Protein AF-J0IQ47-F1 (afdb_monomer)

Sequence (243 aa):
MYQLFKDYYNEVLQDDWFLLSFNDFLSAKELRKLNPLKDKNKKANYLEEPDFVIQKTYYKSDLIPKDLIKQRFFEKEAKELEQLENAFNEKEADFEEFIEEHSSEEGLFYELKINESVLKKELKNATDLEDKEILKTALELLEAKNKALKMKNKAHEELELKAFHQYKNLEINEIKDLIIKDKWLNSLKNALENKIQKRANALTSALNGIISSYSNSLLELDKEVKESESKVLEHLKDLGLLG

Secondary structure (DSSP, 8-state):
-HHHHHHHIIIIIHHHHHHHHHHTTGGGGPPEEE-PEE-TT--EE-SS--SEEETTEEEE-SSS-HHHHHHHH-HHHHHHHHHHHHHHHHHHHHHHHHHHHT-STTSTTTT----HHHHHHHHHH--SHHHHHHHHHHHHHHHHHHHHHHHHHHHHHHHHHHHHHHHHH--HHHHHIIIIIIIIIHHHHHHHHHHHHHHHHHHHHHHHHHHHHHHHHHHHHHHHHHHHHHHHHHHHHHTTS--

Organism: NCBI:txid992024

Mean predicted aligned error: 8.59 Å

Nearest PDB structures (foldseek):
  4ilo-assembly1_A  TM=4.351E-01  e=4.152E+00  Chlamydia trachomatis L2/434/Bu
  8tsc-assembly1_B  TM=3.976E-01  e=3.342E+00  Homo sapiens
  4wpe-assembly1_A-2  TM=3.027E-01  e=2.413E+00  Saccharomyces cerevisiae S288C
  5nnv-assembly2_B  TM=2.656E-01  e=4.152E+00  Bacillus subtilis subsp. subtilis str. 168
  5c1f-assembly1_B  TM=2.732E-01  e=5.159E+00  Schizosaccharomyces pombe 972h-

Foldseek 3Di:
DVVLVVVCCVPAVVQLVVCCVVPNLLCQLDWDWFFFDQDPVRDGHTPDQAQAQDPNIGTHRSFFRLVLLCVPPPVVLVVVLVVLVVQLVVLVVVLVVLLVVQQPPNGPCPVNPDDLVSLVVCLVVDPDPVSNVSSVVSNVSRVSSVVSVVVSVVSVNVSSVVSNNVSNVDDSVNSCCSRPPVPPVVVSVVSVVVVVVVVVVVVVVVVVVVVVVVVVVVVVVVVVVVVVVVVVVVVCVVVVVHD

Radius of gyration: 32.23 Å; Cα contacts (8 Å, |Δi|>4): 187; chains: 1; bounding box: 52×100×61 Å

Solvent-accessible surface area (backbone atoms only — not comparable to full-atom values): 13402 Å² total; per-residue (Å²): 107,70,67,61,52,52,52,47,31,75,77,47,49,53,62,47,51,53,51,38,73,76,53,43,72,73,48,56,38,54,62,49,72,62,76,59,47,68,48,100,83,67,48,78,42,65,96,63,84,60,75,42,75,57,93,92,42,38,25,30,58,86,63,54,60,68,66,60,47,33,59,73,78,33,48,67,59,52,50,51,38,50,52,33,46,51,55,23,53,50,33,44,49,58,36,49,53,57,49,57,77,32,39,41,99,89,28,92,41,42,95,51,80,85,42,74,71,51,40,60,49,49,46,69,66,48,80,55,68,67,61,33,52,53,35,48,49,54,44,53,36,49,52,50,25,53,50,34,46,52,52,29,51,50,49,48,54,52,48,52,52,51,42,61,56,44,37,70,68,59,48,74,67,57,47,50,42,46,42,51,47,64,46,48,50,42,49,54,48,51,55,48,52,53,53,50,50,54,52,52,52,52,50,51,52,52,51,51,51,50,52,53,50,52,55,51,54,50,54,52,50,53,50,55,49,54,54,49,51,51,51,51,53,50,53,36,38,76,69,67,78,45,134

Structure (mmCIF, N/CA/C/O backbone):
data_AF-J0IQ47-F1
#
_entry.id   AF-J0IQ47-F1
#
loop_
_atom_site.group_PDB
_atom_site.id
_atom_site.type_symbol
_atom_site.label_atom_id
_atom_site.label_alt_id
_atom_site.label_comp_id
_atom_site.label_asym_id
_atom_site.label_entity_id
_atom_site.label_seq_id
_atom_site.pdbx_PDB_ins_code
_atom_site.Cartn_x
_atom_site.Cartn_y
_atom_site.Cartn_z
_atom_site.occupancy
_atom_site.B_iso_or_equiv
_atom_site.auth_seq_id
_atom_site.auth_comp_id
_atom_site.auth_asym_id
_atom_site.auth_atom_id
_atom_site.pdbx_PDB_model_num
ATOM 1 N N . MET A 1 1 ? 20.577 9.687 -20.361 1.00 77.81 1 MET A N 1
ATOM 2 C CA . MET A 1 1 ? 20.050 8.550 -21.132 1.00 77.81 1 MET A CA 1
ATOM 3 C C . MET A 1 1 ? 20.841 7.291 -20.859 1.00 77.81 1 MET A C 1
ATOM 5 O O . MET A 1 1 ? 20.322 6.470 -20.127 1.00 77.81 1 MET A O 1
ATOM 9 N N . TYR A 1 2 ? 22.097 7.185 -21.306 1.00 86.94 2 TYR A N 1
ATOM 10 C CA . TYR A 1 2 ? 22.915 5.981 -21.088 1.00 86.94 2 TYR A CA 1
ATOM 11 C C . TYR A 1 2 ? 22.954 5.498 -19.630 1.00 86.94 2 TYR A C 1
ATOM 13 O O . TYR A 1 2 ? 22.587 4.364 -19.363 1.00 86.94 2 TYR A O 1
ATOM 21 N N . GLN A 1 3 ? 23.303 6.379 -18.685 1.00 89.00 3 GLN A N 1
ATOM 22 C CA . GLN A 1 3 ? 23.361 5.998 -17.270 1.00 89.00 3 GLN A CA 1
ATOM 23 C C . GLN A 1 3 ? 22.007 5.505 -16.737 1.00 89.00 3 GLN A C 1
ATOM 25 O O . GLN A 1 3 ? 21.963 4.499 -16.057 1.00 89.00 3 GLN A O 1
ATOM 30 N N . LEU A 1 4 ? 20.904 6.152 -17.135 1.00 89.00 4 LEU A N 1
ATOM 31 C CA . LEU A 1 4 ? 19.557 5.761 -16.705 1.00 89.00 4 LEU A CA 1
ATOM 32 C C . LEU A 1 4 ? 19.209 4.342 -17.172 1.00 89.00 4 LEU A C 1
ATOM 34 O O . LEU A 1 4 ? 18.694 3.543 -16.404 1.00 89.00 4 LEU A O 1
ATOM 38 N N . PHE A 1 5 ? 19.507 4.042 -18.436 1.00 90.12 5 PHE A N 1
ATOM 39 C CA . PHE A 1 5 ? 19.294 2.708 -18.979 1.00 90.12 5 PHE A CA 1
ATOM 40 C C . PHE A 1 5 ? 20.213 1.679 -18.318 1.00 90.12 5 PHE A C 1
ATOM 42 O O . PHE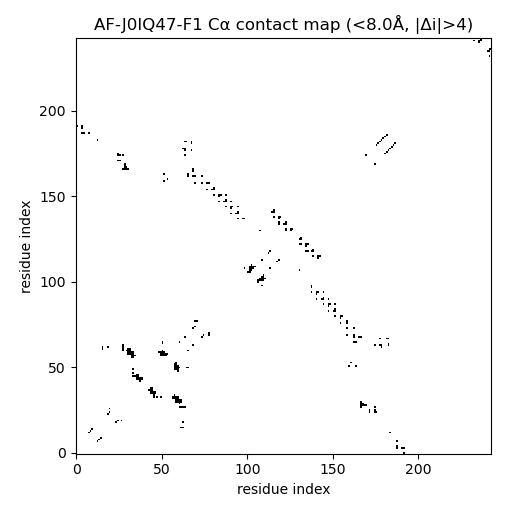 A 1 5 ? 19.759 0.593 -17.993 1.00 90.12 5 PHE A O 1
ATOM 49 N N . LYS A 1 6 ? 21.490 2.018 -18.101 1.00 92.75 6 LYS A N 1
ATOM 50 C CA . LYS A 1 6 ? 22.458 1.131 -17.449 1.00 92.75 6 LYS A CA 1
ATOM 51 C C . LYS A 1 6 ? 22.031 0.778 -16.022 1.00 92.75 6 LYS A C 1
ATOM 53 O O . LYS A 1 6 ? 22.109 -0.387 -15.654 1.00 92.75 6 LYS A O 1
ATOM 58 N N . ASP A 1 7 ? 21.581 1.767 -15.253 1.00 93.50 7 ASP A N 1
ATOM 59 C CA . ASP A 1 7 ? 21.097 1.564 -13.885 1.00 93.50 7 ASP A CA 1
ATOM 60 C C . ASP A 1 7 ? 19.869 0.644 -13.902 1.00 93.50 7 ASP A C 1
ATOM 62 O O . ASP A 1 7 ? 19.884 -0.412 -13.279 1.00 93.50 7 ASP A O 1
ATOM 66 N N . TYR A 1 8 ? 18.873 0.958 -14.740 1.00 93.31 8 TYR A N 1
ATOM 67 C CA . TYR A 1 8 ? 17.678 0.123 -14.894 1.00 93.31 8 TYR A CA 1
ATOM 68 C C . TYR A 1 8 ? 17.992 -1.303 -15.367 1.00 93.31 8 TYR A C 1
ATOM 70 O O . TYR A 1 8 ? 17.359 -2.269 -14.939 1.00 93.31 8 TYR A O 1
ATOM 78 N N . TYR A 1 9 ? 18.977 -1.444 -16.257 1.00 93.38 9 TYR A N 1
ATOM 79 C CA . TYR A 1 9 ? 19.408 -2.745 -16.739 1.00 93.38 9 TYR A CA 1
ATOM 80 C C . TYR A 1 9 ? 19.952 -3.606 -15.602 1.00 93.38 9 TYR A C 1
ATOM 82 O O . TYR A 1 9 ? 19.530 -4.749 -15.454 1.00 93.38 9 TYR A O 1
ATOM 90 N N . ASN A 1 10 ? 20.850 -3.042 -14.794 1.00 93.50 10 ASN A N 1
ATOM 91 C CA . ASN A 1 10 ? 21.483 -3.758 -13.691 1.00 93.50 10 ASN A CA 1
ATOM 92 C C . ASN A 1 10 ? 20.505 -4.082 -12.554 1.00 93.50 10 ASN A C 1
ATOM 94 O O . ASN A 1 10 ? 20.694 -5.085 -11.879 1.00 93.50 10 ASN A O 1
ATOM 98 N N . GLU A 1 11 ? 19.509 -3.226 -12.315 1.00 92.12 11 GLU A N 1
ATOM 99 C CA . GLU A 1 11 ? 18.574 -3.378 -11.193 1.00 92.12 11 GLU A CA 1
ATOM 100 C C . GLU A 1 11 ? 17.371 -4.272 -11.510 1.00 92.12 11 GLU A C 1
ATOM 102 O O . GLU A 1 11 ? 16.831 -4.895 -10.602 1.00 92.12 11 GLU A O 1
ATOM 107 N N . VAL A 1 12 ? 16.906 -4.299 -12.766 1.00 93.19 12 VAL A N 1
ATOM 108 C CA . VAL A 1 12 ? 15.636 -4.956 -13.127 1.00 93.19 12 VAL A CA 1
ATOM 109 C C . VAL A 1 12 ? 15.758 -5.791 -14.396 1.00 93.19 12 VAL A C 1
ATOM 1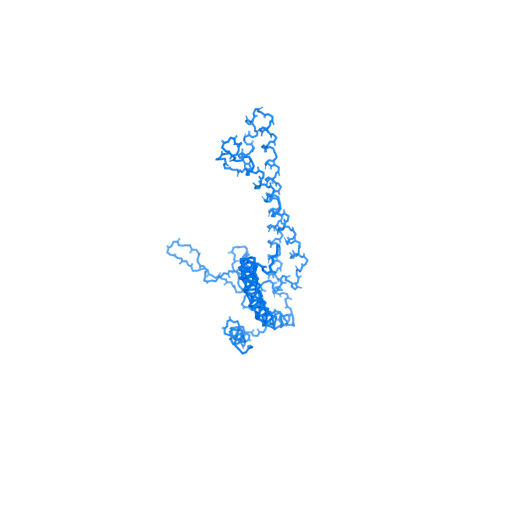11 O O . VAL A 1 12 ? 15.416 -6.972 -14.405 1.00 93.19 12 VAL A O 1
ATOM 114 N N . LEU A 1 13 ? 16.225 -5.190 -15.495 1.00 94.00 13 LEU A N 1
ATOM 115 C CA . LEU A 1 13 ? 16.101 -5.820 -16.815 1.00 94.00 13 LEU A CA 1
ATOM 116 C C . LEU A 1 13 ? 16.948 -7.089 -16.951 1.00 94.00 13 LEU A C 1
ATOM 118 O O . LEU A 1 13 ? 16.526 -8.025 -17.625 1.00 94.00 13 LEU A O 1
ATOM 122 N N . GLN A 1 14 ? 18.143 -7.116 -16.353 1.00 95.44 14 GLN A N 1
ATOM 123 C CA . GLN A 1 14 ? 19.045 -8.263 -16.424 1.00 95.44 14 GLN A CA 1
ATOM 124 C C . GLN A 1 14 ? 18.420 -9.514 -15.795 1.00 95.44 14 GLN A C 1
ATOM 126 O O . GLN A 1 14 ? 18.500 -10.592 -16.388 1.00 95.44 14 GLN A O 1
ATOM 131 N N . ASP A 1 15 ? 17.782 -9.369 -14.635 1.00 94.06 15 ASP A N 1
ATOM 132 C CA . ASP A 1 15 ? 17.159 -10.482 -13.916 1.00 94.06 15 ASP A CA 1
ATOM 133 C C . ASP A 1 15 ? 15.918 -10.985 -14.654 1.00 94.06 15 ASP A C 1
ATOM 135 O O . ASP A 1 15 ? 15.779 -12.189 -14.886 1.00 94.06 15 ASP A O 1
ATOM 139 N N . ASP A 1 16 ? 15.062 -10.076 -15.132 1.00 95.69 16 ASP A N 1
ATOM 140 C CA . ASP A 1 16 ? 13.901 -10.472 -15.930 1.00 95.69 16 ASP A CA 1
ATOM 141 C C . ASP A 1 16 ? 14.324 -11.165 -17.237 1.00 95.69 16 ASP A C 1
ATOM 143 O O . ASP A 1 16 ? 13.733 -12.168 -17.641 1.00 95.69 16 ASP A O 1
ATOM 147 N N . TRP A 1 17 ? 15.364 -10.65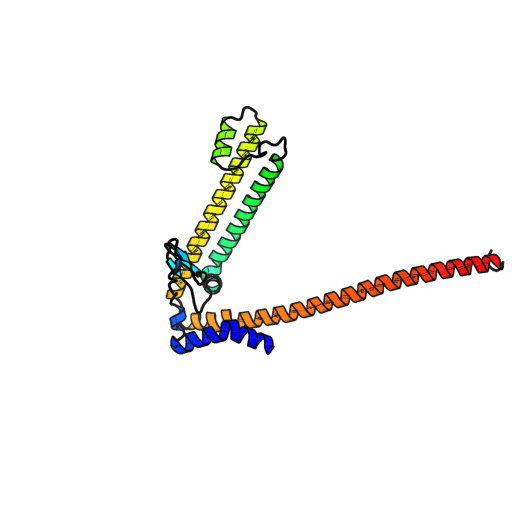2 -17.907 1.00 93.56 17 TRP A N 1
ATOM 148 C CA . TRP A 1 17 ? 15.913 -11.259 -19.119 1.00 93.56 17 TRP A CA 1
ATOM 149 C C . TRP A 1 17 ? 16.451 -12.661 -18.850 1.00 93.56 17 TRP A C 1
ATOM 151 O O . TRP A 1 17 ? 16.181 -13.585 -19.621 1.00 93.56 17 TRP A O 1
ATOM 161 N N . PHE A 1 18 ? 17.187 -12.829 -17.749 1.00 94.88 18 PHE A N 1
ATOM 162 C CA . PHE A 1 18 ? 17.666 -14.129 -17.3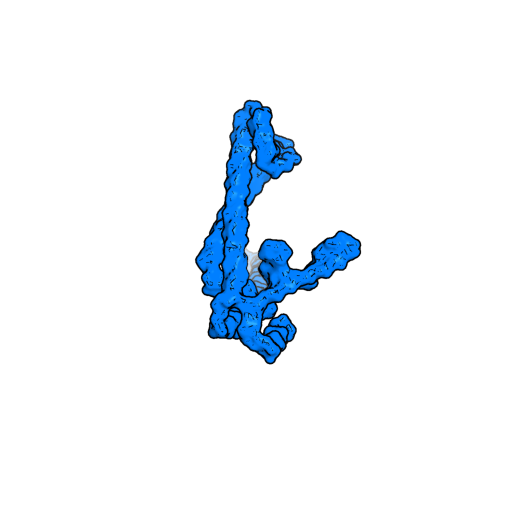09 1.00 94.88 18 PHE A CA 1
ATOM 163 C C . PHE A 1 18 ? 16.485 -15.093 -17.151 1.00 94.88 18 PHE A C 1
ATOM 165 O O . PHE A 1 18 ? 16.452 -16.112 -17.838 1.00 94.88 18 PHE A O 1
ATOM 172 N N . LEU A 1 19 ? 15.464 -14.743 -16.366 1.00 94.69 19 LEU A N 1
ATOM 173 C CA . LEU A 1 19 ? 14.289 -15.594 -16.141 1.00 94.69 19 LEU A CA 1
ATOM 174 C C . LEU A 1 19 ? 13.568 -15.979 -17.442 1.00 94.69 19 LEU A C 1
ATOM 176 O O . LEU A 1 19 ? 13.289 -17.159 -17.667 1.00 94.69 19 LEU A O 1
ATOM 180 N N . LEU A 1 20 ? 13.323 -15.008 -18.325 1.00 95.69 20 LEU A N 1
ATOM 181 C CA . LEU A 1 20 ? 12.655 -15.241 -19.608 1.00 95.69 20 LEU A CA 1
ATOM 182 C C . LEU A 1 20 ? 13.479 -16.127 -20.552 1.00 95.69 20 LEU A C 1
ATOM 184 O O . LEU A 1 20 ? 12.902 -16.892 -21.323 1.00 95.69 20 LEU A O 1
ATOM 188 N N . SER A 1 21 ? 14.812 -16.048 -20.498 1.00 94.69 21 SER A N 1
ATOM 189 C CA . SER A 1 21 ? 15.690 -16.860 -21.350 1.00 94.69 21 SER A CA 1
ATOM 190 C C . SER A 1 21 ? 15.652 -18.355 -21.015 1.00 94.69 21 SER A C 1
ATOM 192 O O . SER A 1 21 ? 15.838 -19.178 -21.910 1.00 94.69 21 SER A O 1
ATOM 194 N N . PHE A 1 22 ? 15.375 -18.706 -19.754 1.00 93.00 22 PHE A N 1
ATOM 195 C CA . PHE A 1 22 ? 15.280 -20.097 -19.305 1.00 93.00 22 PHE A CA 1
ATOM 196 C C . PHE A 1 22 ? 13.851 -20.639 -19.334 1.00 93.00 22 PHE A C 1
ATOM 198 O O . PHE A 1 22 ? 13.660 -21.803 -19.677 1.00 93.00 22 PHE A O 1
ATOM 205 N N . ASN A 1 23 ? 12.864 -19.813 -18.974 1.00 92.31 23 ASN A N 1
ATOM 206 C CA . ASN A 1 23 ? 11.515 -20.288 -18.659 1.00 92.31 23 ASN A CA 1
ATOM 207 C C . ASN A 1 23 ? 10.426 -19.758 -19.600 1.00 92.31 23 ASN A C 1
ATOM 209 O O . ASN A 1 23 ? 9.258 -20.042 -19.368 1.00 92.31 23 ASN A O 1
ATOM 213 N N . ASP A 1 24 ? 10.792 -18.988 -20.630 1.00 94.56 24 ASP A N 1
ATOM 214 C CA . ASP A 1 24 ? 9.874 -18.294 -21.536 1.00 94.56 24 ASP A CA 1
ATOM 215 C C . ASP A 1 24 ? 8.867 -17.352 -20.831 1.00 94.56 24 ASP A C 1
ATOM 217 O O . ASP A 1 24 ? 8.902 -17.137 -19.618 1.00 94.56 24 ASP A O 1
ATOM 221 N N . PHE A 1 25 ? 7.994 -16.703 -21.606 1.00 96.00 25 PHE A N 1
ATOM 222 C CA . PHE A 1 25 ? 7.020 -15.744 -21.075 1.00 96.00 25 PHE A CA 1
ATOM 223 C C . PHE A 1 25 ? 5.891 -16.398 -20.261 1.00 96.00 25 PHE A C 1
ATOM 225 O O . PHE A 1 25 ? 5.365 -15.763 -19.353 1.00 96.00 25 PHE A O 1
ATOM 232 N N . LEU A 1 26 ? 5.491 -17.638 -20.548 1.00 95.75 26 LEU A N 1
ATOM 233 C CA . LEU A 1 26 ? 4.403 -18.302 -19.822 1.00 95.75 26 LEU A CA 1
ATOM 234 C C . LEU A 1 26 ? 4.757 -18.556 -18.355 1.00 95.75 26 LEU A C 1
ATOM 236 O O . LEU A 1 26 ? 3.848 -18.596 -17.526 1.00 95.75 26 LEU A O 1
ATOM 240 N N . SER A 1 27 ? 6.048 -18.637 -18.017 1.00 94.12 27 SER A N 1
ATOM 241 C CA . SER A 1 27 ? 6.503 -18.727 -16.625 1.00 94.12 27 SER A CA 1
ATOM 242 C C . SER A 1 27 ? 6.021 -17.578 -15.735 1.00 94.12 27 SER A C 1
ATOM 244 O O . SER A 1 27 ? 5.820 -17.779 -14.542 1.00 94.12 27 SER A O 1
ATOM 246 N N . ALA A 1 28 ? 5.721 -16.401 -16.299 1.00 95.25 28 ALA A N 1
ATOM 247 C CA . ALA A 1 28 ? 5.200 -15.259 -15.545 1.00 95.25 28 ALA A CA 1
ATOM 248 C C . ALA A 1 28 ? 3.828 -15.515 -14.890 1.00 95.25 28 ALA A C 1
ATOM 250 O O . ALA A 1 28 ? 3.395 -14.730 -14.049 1.00 95.25 28 ALA A O 1
ATOM 251 N N . LYS A 1 29 ? 3.129 -16.592 -15.275 1.00 96.69 29 LYS A N 1
ATOM 252 C CA . LYS A 1 29 ? 1.862 -17.030 -14.666 1.00 96.69 29 LYS A CA 1
ATOM 253 C C . LYS A 1 29 ? 2.062 -17.752 -13.333 1.00 96.69 29 LYS A C 1
ATOM 255 O O . LYS A 1 29 ? 1.099 -17.929 -12.582 1.00 96.69 29 LYS A O 1
ATOM 260 N N . GLU A 1 30 ? 3.278 -18.216 -13.061 1.00 95.00 30 GLU A N 1
ATOM 261 C CA . GLU A 1 30 ? 3.614 -18.958 -11.856 1.00 95.00 30 GLU A CA 1
ATOM 262 C C . GLU A 1 30 ? 4.125 -18.013 -10.771 1.00 95.00 30 GLU A C 1
ATOM 264 O O . GLU A 1 30 ? 5.041 -17.222 -10.976 1.00 95.00 30 GLU A O 1
ATOM 269 N N . LEU A 1 31 ? 3.519 -18.109 -9.588 1.00 96.50 31 LEU A N 1
ATOM 270 C CA . LEU A 1 31 ? 3.956 -17.370 -8.411 1.00 96.50 31 LEU A CA 1
ATOM 271 C C . LEU A 1 31 ? 4.788 -18.294 -7.530 1.00 96.50 31 LEU A C 1
ATOM 273 O O . LEU A 1 31 ? 4.309 -19.339 -7.070 1.00 96.50 31 LEU A O 1
ATOM 277 N N . ARG A 1 32 ? 6.028 -17.895 -7.260 1.00 95.31 32 ARG A N 1
ATOM 278 C CA . ARG A 1 32 ? 6.951 -18.654 -6.427 1.00 95.31 32 ARG A CA 1
ATOM 279 C C . ARG A 1 32 ? 6.481 -18.624 -4.981 1.00 95.31 32 ARG A C 1
ATOM 281 O O . ARG A 1 32 ? 6.273 -17.568 -4.386 1.00 95.31 32 ARG A O 1
ATOM 288 N N . LYS A 1 33 ? 6.334 -19.805 -4.385 1.00 95.88 33 LYS A N 1
ATOM 289 C CA . LYS A 1 33 ? 6.042 -19.935 -2.956 1.00 95.88 33 LYS A CA 1
ATOM 290 C C . LYS A 1 33 ? 7.294 -19.609 -2.143 1.00 95.88 33 LYS A C 1
ATOM 292 O O . LYS A 1 33 ? 8.328 -20.256 -2.306 1.00 95.88 33 LYS A O 1
ATOM 297 N N . LEU A 1 34 ? 7.178 -18.655 -1.227 1.00 94.62 34 LEU A N 1
ATOM 298 C CA . LEU A 1 34 ? 8.238 -18.318 -0.287 1.00 94.62 34 LEU A CA 1
ATOM 299 C C . LEU A 1 34 ? 8.211 -19.295 0.890 1.00 94.62 34 LEU A C 1
ATOM 301 O O . LEU A 1 34 ? 7.187 -19.477 1.553 1.00 94.62 34 LEU A O 1
ATOM 305 N N . ASN A 1 35 ? 9.356 -19.920 1.156 1.00 90.06 35 ASN A N 1
ATOM 306 C CA . ASN A 1 35 ? 9.534 -20.816 2.292 1.00 90.06 35 ASN A CA 1
ATOM 307 C C . ASN A 1 35 ? 10.362 -20.101 3.367 1.00 90.06 35 ASN A C 1
ATOM 309 O O . ASN A 1 35 ? 11.472 -19.656 3.069 1.00 90.06 35 ASN A O 1
ATOM 313 N N . PRO A 1 36 ? 9.859 -19.986 4.606 1.00 88.56 36 PRO A N 1
ATOM 314 C CA . PRO A 1 36 ? 10.587 -19.293 5.652 1.00 88.56 36 PRO A CA 1
ATOM 315 C C . PRO A 1 36 ? 11.780 -20.118 6.125 1.00 88.56 36 PRO A C 1
ATOM 317 O O . PRO A 1 36 ? 11.682 -21.331 6.339 1.00 88.56 36 PRO A O 1
ATOM 320 N N . LEU A 1 37 ? 12.884 -19.433 6.395 1.00 85.44 37 LEU A N 1
ATOM 321 C CA . LEU A 1 37 ? 13.952 -19.970 7.221 1.00 85.44 37 LEU A CA 1
ATOM 322 C C . LEU A 1 37 ? 13.497 -19.927 8.681 1.00 85.44 37 LEU A C 1
ATOM 324 O O . LEU A 1 37 ? 12.889 -18.954 9.129 1.00 85.44 37 LEU A O 1
ATOM 328 N N . LYS A 1 38 ? 13.770 -20.993 9.433 1.00 80.88 38 LYS A N 1
ATOM 329 C CA . LYS A 1 38 ? 13.511 -21.019 10.875 1.00 80.88 38 LYS A CA 1
ATOM 330 C C . LYS A 1 38 ? 14.762 -20.555 11.602 1.00 80.88 38 LYS A C 1
ATOM 332 O O . LYS A 1 38 ? 15.823 -21.151 11.428 1.00 80.88 38 LYS A O 1
ATOM 337 N N . ASP A 1 39 ? 14.633 -19.520 12.422 1.00 78.69 39 ASP A N 1
ATOM 338 C CA . ASP A 1 39 ? 15.699 -19.137 13.344 1.00 78.69 39 ASP A CA 1
ATOM 339 C C . ASP A 1 39 ? 15.778 -20.098 14.552 1.00 78.69 39 ASP A C 1
ATOM 341 O O . ASP A 1 39 ? 14.977 -21.029 14.704 1.00 78.69 39 ASP A O 1
ATOM 345 N N . LYS A 1 40 ? 16.749 -19.862 15.448 1.00 77.50 40 LYS A N 1
ATOM 346 C CA . LYS A 1 40 ? 16.926 -20.638 16.692 1.00 77.50 40 LYS A CA 1
ATOM 347 C C . LYS A 1 40 ? 15.688 -20.606 17.606 1.00 77.50 40 LYS A C 1
ATOM 349 O O . LYS A 1 40 ? 15.504 -21.526 18.398 1.00 77.50 40 LYS A O 1
ATOM 354 N N . ASN A 1 41 ? 14.825 -19.601 17.458 1.00 81.75 41 ASN A N 1
ATOM 355 C CA . ASN A 1 41 ? 13.594 -19.408 18.224 1.00 81.75 41 ASN A CA 1
ATOM 356 C C . ASN A 1 41 ? 12.347 -19.941 17.488 1.00 81.75 41 ASN A C 1
ATOM 358 O O . ASN A 1 41 ? 11.226 -19.706 17.935 1.00 81.75 41 ASN A O 1
ATOM 362 N N . LYS A 1 42 ? 12.520 -20.674 16.375 1.00 79.00 42 LYS A N 1
ATOM 363 C CA . LYS A 1 42 ? 11.444 -21.162 15.491 1.00 79.00 42 LYS A CA 1
ATOM 364 C C . LYS A 1 42 ? 10.583 -20.043 14.884 1.00 79.00 42 LYS A C 1
ATOM 366 O O . LYS A 1 42 ? 9.497 -20.335 14.377 1.00 79.00 42 LYS A O 1
ATOM 371 N N . LYS A 1 43 ? 11.046 -18.790 14.890 1.00 78.94 43 LYS A N 1
ATOM 372 C CA . LYS A 1 43 ? 10.379 -17.684 14.201 1.00 78.94 43 LYS A CA 1
ATOM 373 C C . LYS A 1 43 ? 10.624 -17.831 12.700 1.00 78.94 43 LYS A C 1
ATOM 375 O O . LYS A 1 43 ? 11.740 -18.114 12.263 1.00 78.94 43 LYS A O 1
ATOM 380 N N . ALA A 1 44 ? 9.556 -17.687 11.922 1.00 80.69 44 ALA A N 1
ATOM 381 C CA . ALA A 1 44 ? 9.630 -17.684 10.470 1.00 80.69 44 ALA A CA 1
ATOM 382 C C . ALA A 1 44 ? 10.297 -16.387 10.003 1.00 80.69 44 ALA A C 1
ATOM 384 O O . ALA A 1 44 ? 9.809 -15.302 10.319 1.00 80.69 44 ALA A O 1
ATOM 385 N N . ASN A 1 45 ? 11.397 -16.512 9.264 1.00 84.94 45 ASN A N 1
ATOM 386 C CA . ASN A 1 45 ? 12.077 -15.399 8.619 1.00 84.94 45 ASN A CA 1
ATOM 387 C C . ASN A 1 45 ? 12.066 -15.600 7.100 1.00 84.94 45 ASN A C 1
ATOM 389 O O . ASN A 1 45 ? 12.531 -16.631 6.609 1.00 84.94 45 ASN A O 1
ATOM 393 N N . TYR A 1 46 ? 11.525 -14.633 6.365 1.00 86.44 46 TYR A N 1
ATOM 394 C CA . TYR A 1 46 ? 11.493 -14.647 4.903 1.00 86.44 46 TYR A CA 1
ATOM 395 C C . TYR A 1 46 ? 12.634 -13.779 4.376 1.00 86.44 46 TYR A C 1
ATOM 397 O O . TYR A 1 46 ? 12.871 -12.694 4.893 1.00 86.44 46 TYR A O 1
ATOM 405 N N . LEU A 1 47 ? 13.355 -14.275 3.368 1.00 87.25 47 LEU A N 1
ATOM 406 C CA . LEU A 1 47 ? 14.460 -13.533 2.747 1.00 87.25 47 LEU A CA 1
ATOM 407 C C . LEU A 1 47 ? 13.972 -12.394 1.844 1.00 87.25 47 LEU A C 1
ATOM 409 O O . LEU A 1 47 ? 14.727 -11.473 1.558 1.00 87.25 47 LEU A O 1
ATOM 413 N N . GLU A 1 48 ? 12.722 -12.477 1.399 1.00 90.44 48 GLU A N 1
ATOM 414 C CA . GLU A 1 48 ? 12.092 -11.555 0.464 1.00 90.44 48 GLU A CA 1
ATOM 415 C C . GLU A 1 48 ? 10.693 -11.204 0.973 1.00 90.44 48 GLU A C 1
ATOM 417 O O . GLU A 1 48 ? 10.016 -12.042 1.582 1.00 90.44 48 GLU A O 1
ATOM 422 N N . GLU A 1 49 ? 10.246 -9.979 0.700 1.00 92.12 49 GLU A N 1
ATOM 423 C CA . GLU A 1 49 ? 8.880 -9.570 1.010 1.00 92.12 49 GLU A CA 1
ATOM 424 C C . GLU A 1 49 ? 7.880 -10.217 0.037 1.00 92.12 49 GLU A C 1
ATOM 426 O O . GLU A 1 49 ? 8.082 -10.162 -1.185 1.00 92.12 49 GLU A O 1
ATOM 431 N N . PRO A 1 50 ? 6.797 -10.828 0.554 1.00 95.25 50 PRO A N 1
ATOM 432 C CA . PRO A 1 50 ? 5.769 -11.446 -0.271 1.00 95.25 50 PRO A CA 1
ATOM 433 C C . PRO A 1 50 ? 4.991 -10.395 -1.065 1.00 95.25 50 PRO A C 1
ATOM 435 O O . PRO A 1 50 ? 4.646 -9.338 -0.545 1.00 95.25 50 PRO A O 1
ATOM 438 N N . ASP A 1 51 ? 4.605 -10.742 -2.288 1.00 96.19 51 ASP A N 1
ATOM 439 C CA . ASP A 1 51 ? 3.603 -9.970 -3.023 1.00 96.19 51 ASP A CA 1
ATOM 440 C C . ASP A 1 51 ? 2.194 -10.335 -2.552 1.00 96.19 51 ASP A C 1
ATOM 442 O O . ASP A 1 51 ? 1.353 -9.453 -2.402 1.00 96.19 51 ASP A O 1
ATOM 446 N N . PHE A 1 52 ? 1.947 -11.615 -2.253 1.00 96.88 52 PHE A N 1
ATOM 447 C CA . PHE A 1 52 ? 0.648 -12.103 -1.787 1.00 96.88 52 PHE A CA 1
ATOM 448 C C . PHE A 1 52 ? 0.779 -12.989 -0.549 1.00 96.88 52 PHE A C 1
ATOM 450 O O . PHE A 1 52 ? 1.695 -13.810 -0.442 1.00 96.88 52 PHE A O 1
ATOM 457 N N . VAL A 1 53 ? -0.202 -12.890 0.350 1.00 94.88 53 VAL A N 1
ATOM 458 C CA . VAL A 1 53 ? -0.356 -13.788 1.502 1.00 94.88 53 VAL A CA 1
ATOM 459 C C . VAL A 1 53 ? -1.741 -14.424 1.448 1.00 94.88 53 VAL A C 1
ATOM 461 O O . VAL A 1 53 ? -2.730 -13.832 1.862 1.00 94.88 53 VAL A O 1
ATOM 464 N N . ILE A 1 54 ? -1.816 -15.655 0.946 1.00 93.50 54 ILE A N 1
ATOM 465 C CA . ILE A 1 54 ? -3.074 -16.391 0.771 1.00 93.50 54 ILE A CA 1
ATOM 466 C C . ILE A 1 54 ? -3.087 -17.576 1.730 1.00 93.50 54 ILE A C 1
ATOM 468 O O . ILE A 1 54 ? -2.236 -18.460 1.643 1.00 93.50 54 ILE A O 1
ATOM 472 N N . GLN A 1 55 ? -4.043 -17.601 2.664 1.00 90.94 55 GLN A N 1
ATOM 473 C CA . GLN A 1 55 ? -4.194 -18.684 3.651 1.00 90.94 55 GLN A CA 1
ATOM 474 C C . GLN A 1 55 ? -2.877 -19.022 4.383 1.00 90.94 55 GLN A C 1
ATOM 476 O O . GLN A 1 55 ? -2.483 -20.184 4.484 1.00 90.94 55 GLN A O 1
ATOM 481 N N . LYS A 1 56 ? -2.163 -17.995 4.872 1.00 89.88 56 LYS A N 1
ATOM 482 C CA . LYS A 1 56 ? -0.837 -18.110 5.525 1.00 89.88 56 LYS A CA 1
ATOM 483 C C . LYS A 1 56 ? 0.273 -18.683 4.630 1.00 89.88 56 LYS A C 1
ATOM 485 O O . LYS A 1 56 ? 1.339 -19.037 5.131 1.00 89.88 56 LYS A O 1
ATOM 490 N N . THR A 1 57 ? 0.042 -18.774 3.323 1.00 93.00 57 THR A N 1
ATOM 491 C CA . THR A 1 57 ? 1.066 -19.094 2.330 1.00 93.00 57 THR A CA 1
ATOM 492 C C . THR A 1 57 ? 1.507 -17.818 1.633 1.00 93.00 57 THR A C 1
ATOM 494 O O . THR A 1 57 ? 0.680 -17.003 1.232 1.00 93.00 57 THR A O 1
ATOM 497 N N . TYR A 1 58 ? 2.816 -17.662 1.503 1.00 95.25 58 TYR A N 1
ATOM 498 C CA . TYR A 1 58 ? 3.471 -16.452 1.033 1.00 95.25 58 TYR A CA 1
ATOM 499 C C . TYR A 1 58 ? 3.944 -16.681 -0.399 1.00 95.25 58 TYR A C 1
ATOM 501 O O . TYR A 1 58 ? 4.570 -17.707 -0.676 1.00 95.25 58 TYR A O 1
ATOM 509 N N . TYR A 1 59 ? 3.634 -15.754 -1.299 1.00 97.12 59 TYR A N 1
ATOM 510 C CA . TYR A 1 59 ? 3.953 -15.862 -2.719 1.00 97.12 59 TYR A CA 1
ATOM 511 C C . TYR A 1 59 ? 4.666 -14.612 -3.219 1.00 97.12 59 TYR A C 1
ATOM 513 O O . TYR A 1 59 ? 4.356 -13.503 -2.783 1.00 97.12 59 TYR A O 1
ATOM 521 N N . LYS A 1 60 ? 5.580 -14.809 -4.167 1.00 96.38 60 LYS A N 1
ATOM 522 C CA . LYS A 1 60 ? 6.282 -13.761 -4.901 1.00 96.38 60 LYS A CA 1
ATOM 523 C C . LYS A 1 60 ? 6.051 -13.943 -6.397 1.00 96.38 60 LYS A C 1
ATOM 525 O O . LYS A 1 60 ? 6.071 -15.069 -6.893 1.00 96.38 60 LYS A O 1
ATOM 530 N N . SER A 1 61 ? 5.813 -12.844 -7.095 1.00 96.25 61 SER A N 1
ATOM 531 C CA . SER A 1 61 ? 5.879 -12.776 -8.545 1.00 96.25 61 SER A CA 1
ATOM 532 C C . SER A 1 61 ? 7.280 -12.347 -8.952 1.00 96.25 61 SER A C 1
ATOM 534 O O . SER A 1 61 ? 7.737 -11.273 -8.565 1.00 96.25 61 SER A O 1
ATOM 536 N N . ASP A 1 62 ? 7.952 -13.173 -9.747 1.00 94.19 62 ASP A N 1
ATOM 537 C CA . ASP A 1 62 ? 9.327 -12.888 -10.156 1.00 94.19 62 ASP A CA 1
ATOM 538 C C . ASP A 1 62 ? 9.383 -11.931 -11.370 1.00 94.19 62 ASP A C 1
ATOM 540 O O . ASP A 1 62 ? 10.328 -11.163 -11.503 1.00 94.19 62 ASP A O 1
ATOM 544 N N . LEU A 1 63 ? 8.351 -11.915 -12.232 1.00 96.06 63 LEU A N 1
ATOM 545 C CA . LEU A 1 63 ? 8.358 -11.146 -13.491 1.00 96.06 63 LEU A CA 1
ATOM 546 C C . LEU A 1 63 ? 7.367 -9.978 -13.528 1.00 96.06 63 LEU A C 1
ATOM 548 O O . LEU A 1 63 ? 7.748 -8.869 -13.900 1.00 96.06 63 LEU A O 1
ATOM 552 N N . ILE A 1 64 ? 6.098 -10.187 -13.171 1.00 97.31 64 ILE A N 1
ATOM 553 C CA . ILE A 1 64 ? 5.055 -9.155 -13.304 1.00 97.31 64 ILE A CA 1
ATOM 554 C C . ILE A 1 64 ? 4.680 -8.636 -11.914 1.00 97.31 64 ILE A C 1
ATOM 556 O O . ILE A 1 64 ? 4.109 -9.407 -11.144 1.00 97.31 64 ILE A O 1
ATOM 560 N N . PRO A 1 65 ? 4.941 -7.366 -11.565 1.00 96.56 65 PRO A N 1
ATOM 561 C CA . PRO A 1 65 ? 4.489 -6.785 -10.302 1.00 96.56 65 PRO A CA 1
ATOM 562 C C . PRO A 1 65 ? 2.967 -6.868 -10.123 1.00 96.56 65 PRO A C 1
ATOM 564 O O . PRO A 1 65 ? 2.214 -6.624 -11.068 1.00 96.56 65 PRO A O 1
ATOM 567 N N . LYS A 1 66 ? 2.504 -7.149 -8.897 1.00 95.94 66 LYS A N 1
ATOM 568 C CA . LYS A 1 66 ? 1.066 -7.300 -8.607 1.00 95.94 66 LYS A CA 1
ATOM 569 C C . LYS A 1 66 ? 0.243 -6.055 -8.917 1.00 95.94 66 LYS A C 1
ATOM 571 O O . LYS A 1 66 ? -0.917 -6.163 -9.308 1.00 95.94 66 LYS A O 1
ATOM 576 N N . ASP A 1 67 ? 0.841 -4.878 -8.782 1.00 95.25 67 ASP A N 1
ATOM 577 C CA . ASP A 1 67 ? 0.128 -3.624 -9.006 1.00 95.25 67 ASP A CA 1
ATOM 578 C C . ASP A 1 67 ? -0.162 -3.392 -10.491 1.00 95.25 67 ASP A C 1
ATOM 580 O O . ASP A 1 67 ? -1.210 -2.840 -10.813 1.00 95.25 67 ASP A O 1
ATOM 584 N N . LEU A 1 68 ? 0.660 -3.928 -11.406 1.00 97.19 68 LEU A N 1
ATOM 585 C CA . LEU A 1 68 ? 0.337 -3.914 -12.838 1.00 97.19 68 LEU A CA 1
ATOM 586 C C . LEU A 1 68 ? -0.879 -4.791 -13.153 1.00 97.19 68 LEU A C 1
ATOM 588 O O . LEU A 1 68 ? -1.705 -4.426 -13.988 1.00 97.19 68 LEU A O 1
ATOM 592 N N . ILE A 1 69 ? -1.035 -5.921 -12.454 1.00 98.06 69 ILE A N 1
ATOM 593 C CA . ILE A 1 69 ? -2.226 -6.770 -12.585 1.00 98.06 69 ILE A CA 1
ATOM 594 C C . ILE A 1 69 ? -3.470 -6.024 -12.103 1.00 98.06 69 ILE A C 1
ATOM 596 O O . ILE A 1 69 ? -4.478 -5.991 -12.808 1.00 98.06 69 ILE A O 1
ATOM 600 N N . LYS A 1 70 ? -3.401 -5.386 -10.930 1.00 97.00 70 LYS A N 1
ATOM 601 C CA . LYS A 1 70 ? -4.518 -4.594 -10.397 1.00 97.00 70 LYS A CA 1
ATOM 602 C C . LYS A 1 70 ? -4.880 -3.441 -11.326 1.00 97.00 70 LYS A C 1
ATOM 604 O O . LYS A 1 70 ? -6.046 -3.293 -11.672 1.00 97.00 70 LYS A O 1
ATOM 609 N N . GLN A 1 71 ? -3.889 -2.677 -11.782 1.00 94.94 71 GLN A N 1
ATOM 610 C CA . GLN A 1 71 ? -4.095 -1.537 -12.670 1.00 94.94 71 GLN A CA 1
ATOM 611 C C . GLN A 1 71 ? -4.746 -1.954 -13.992 1.00 94.94 71 GLN A C 1
ATOM 613 O O . GLN A 1 71 ? -5.635 -1.263 -14.480 1.00 94.94 71 GLN A O 1
ATOM 618 N N . ARG A 1 72 ? -4.309 -3.073 -14.578 1.00 95.88 72 ARG A N 1
ATOM 619 C CA . ARG A 1 72 ? -4.763 -3.481 -15.910 1.00 95.88 72 ARG A CA 1
ATOM 620 C C . ARG A 1 72 ? -6.112 -4.195 -15.904 1.00 95.88 72 ARG A C 1
ATOM 622 O O . ARG A 1 72 ? -6.894 -3.997 -16.828 1.00 95.88 72 ARG A O 1
ATOM 629 N N . PHE A 1 73 ? -6.379 -5.027 -14.899 1.00 97.44 73 PHE A N 1
ATOM 630 C CA . PHE A 1 73 ? -7.552 -5.912 -14.897 1.00 97.44 73 PHE A CA 1
ATOM 631 C C . PHE A 1 73 ? -8.616 -5.542 -13.862 1.00 97.44 73 PHE A C 1
ATOM 633 O O . PHE A 1 73 ? -9.764 -5.953 -14.010 1.00 97.44 73 PHE A O 1
ATOM 640 N N . PHE A 1 74 ? -8.261 -4.762 -12.840 1.00 97.75 74 PHE A N 1
ATOM 641 C CA . PHE A 1 74 ? -9.118 -4.470 -11.689 1.00 97.75 74 PHE A CA 1
ATOM 642 C C . PHE A 1 74 ? -9.115 -2.975 -11.344 1.00 97.75 74 PHE A C 1
ATOM 644 O O . PHE A 1 74 ? -9.148 -2.593 -10.177 1.00 97.75 74 PHE A O 1
ATOM 651 N N . GLU A 1 75 ? -9.062 -2.109 -12.362 1.00 96.88 75 GLU A N 1
ATOM 652 C CA . GLU A 1 75 ? -9.023 -0.650 -12.183 1.00 96.88 75 GLU A CA 1
ATOM 653 C C . GLU A 1 75 ? -10.227 -0.138 -11.374 1.00 96.88 75 GLU A C 1
ATOM 655 O O . GLU A 1 75 ? -10.096 0.772 -10.558 1.00 96.88 75 GLU A O 1
ATOM 660 N N . LYS A 1 76 ? -11.408 -0.734 -11.581 1.00 97.56 76 LYS A N 1
ATOM 661 C CA . LYS A 1 76 ? -12.631 -0.358 -10.862 1.00 97.56 76 LYS A CA 1
ATOM 662 C C . LYS A 1 76 ? -12.527 -0.694 -9.380 1.00 97.56 76 LYS A C 1
ATOM 664 O O . LYS A 1 76 ? -12.782 0.173 -8.555 1.00 97.56 76 LYS A O 1
ATOM 669 N N . GLU A 1 77 ? -12.120 -1.915 -9.054 1.00 97.56 77 GLU A N 1
ATOM 670 C CA . GLU A 1 77 ? -11.920 -2.347 -7.673 1.00 97.56 77 GLU A CA 1
ATOM 671 C C . GLU A 1 77 ? -10.783 -1.583 -6.986 1.00 97.56 77 GLU A C 1
ATOM 673 O O . GLU A 1 77 ? -10.886 -1.268 -5.806 1.00 97.56 77 GLU A O 1
ATOM 678 N N . ALA A 1 78 ? -9.716 -1.239 -7.715 1.00 95.88 78 ALA A N 1
ATOM 679 C CA . ALA A 1 78 ? -8.643 -0.401 -7.189 1.00 95.88 78 ALA A CA 1
ATOM 680 C C . ALA A 1 78 ? -9.151 1.007 -6.826 1.00 95.88 78 ALA A C 1
ATOM 682 O O . ALA A 1 78 ? -8.851 1.498 -5.741 1.00 95.88 78 ALA A O 1
ATOM 683 N N . LYS A 1 79 ? -9.977 1.622 -7.685 1.00 96.62 79 LYS A N 1
ATOM 684 C CA . LYS A 1 79 ? -10.626 2.915 -7.400 1.00 96.62 79 LYS A CA 1
ATOM 685 C C . LYS A 1 79 ? -11.628 2.832 -6.251 1.00 96.62 79 LYS A C 1
ATOM 687 O O . LYS A 1 79 ? -11.721 3.758 -5.455 1.00 96.62 79 LYS A O 1
ATOM 692 N N . GLU A 1 80 ? -12.387 1.745 -6.158 1.00 97.25 80 GLU A N 1
ATOM 693 C CA . GLU A 1 80 ? -13.299 1.516 -5.034 1.00 97.25 80 GLU A CA 1
ATOM 694 C C . GLU A 1 80 ? -12.526 1.391 -3.715 1.00 97.25 80 GLU A C 1
ATOM 696 O O . GLU A 1 80 ? -12.904 2.007 -2.720 1.00 97.25 80 GLU A O 1
ATOM 701 N N . LEU A 1 81 ? -11.406 0.6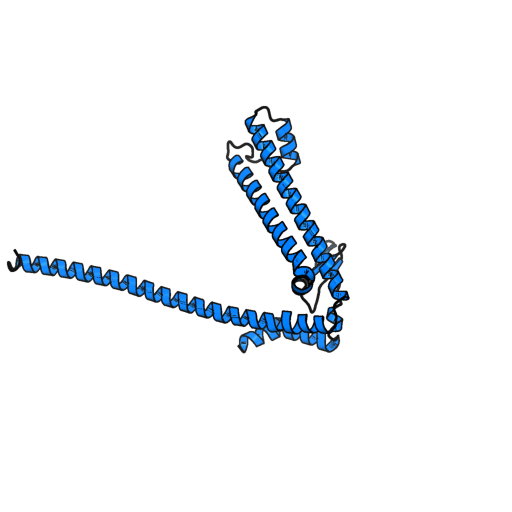60 -3.712 1.00 97.75 81 LEU A N 1
ATOM 702 C CA . LEU A 1 81 ? -10.533 0.573 -2.546 1.00 97.75 81 LEU A CA 1
ATOM 703 C C . LEU A 1 81 ? -9.979 1.949 -2.160 1.00 97.75 81 LEU A C 1
ATOM 705 O O . LEU A 1 81 ? -10.043 2.301 -0.989 1.00 97.75 81 LEU A O 1
ATOM 709 N N . GLU A 1 82 ? -9.511 2.745 -3.122 1.00 97.50 82 GLU A N 1
ATOM 710 C CA . GLU A 1 82 ? -9.040 4.116 -2.880 1.00 97.50 82 GLU A CA 1
ATOM 711 C C . GLU A 1 82 ? -10.134 4.996 -2.243 1.00 97.50 82 GLU A C 1
ATOM 713 O O . GLU A 1 82 ? -9.882 5.727 -1.286 1.00 97.50 82 GLU A O 1
ATOM 718 N N . GLN A 1 83 ? -11.382 4.891 -2.709 1.00 98.06 83 GLN A N 1
ATOM 719 C CA . GLN A 1 83 ? -12.514 5.608 -2.107 1.00 98.06 83 GLN A CA 1
ATOM 720 C C . GLN A 1 83 ? -12.788 5.160 -0.667 1.00 98.06 83 GLN A C 1
ATOM 722 O O . GLN A 1 83 ? -13.037 5.999 0.199 1.00 98.06 83 GLN A O 1
ATOM 727 N N . LEU A 1 84 ? -12.723 3.854 -0.397 1.00 98.44 84 LEU A N 1
ATOM 728 C CA . LEU A 1 84 ? -12.873 3.309 0.954 1.00 98.44 84 LEU A CA 1
ATOM 729 C C . LEU A 1 84 ? -11.714 3.716 1.872 1.00 98.44 84 LEU A C 1
ATOM 731 O O . LEU A 1 84 ? -11.938 3.940 3.059 1.00 98.44 84 LEU A O 1
ATOM 735 N N . GLU A 1 85 ? -10.496 3.829 1.341 1.00 98.19 85 GLU A N 1
ATOM 736 C CA . GLU A 1 85 ? -9.336 4.348 2.069 1.00 98.19 85 GLU A CA 1
ATOM 737 C C . GLU A 1 85 ? -9.524 5.810 2.451 1.00 98.19 85 GLU A C 1
ATOM 739 O O . GLU A 1 85 ? -9.345 6.153 3.616 1.00 98.19 85 GLU A O 1
ATOM 744 N N . ASN A 1 86 ? -9.970 6.647 1.516 1.00 98.25 86 ASN A N 1
ATOM 745 C CA . ASN A 1 86 ? -10.260 8.051 1.795 1.00 98.25 86 ASN A CA 1
ATOM 746 C C . ASN A 1 86 ? -11.378 8.206 2.835 1.00 98.25 86 ASN A C 1
ATOM 748 O O . ASN A 1 86 ? -11.226 8.968 3.784 1.00 98.25 86 ASN A O 1
ATOM 752 N N . ALA A 1 87 ? -12.462 7.434 2.711 1.00 98.06 87 ALA A N 1
ATOM 753 C CA . ALA A 1 87 ? -13.552 7.446 3.684 1.00 98.06 87 ALA A CA 1
ATOM 754 C C . ALA A 1 87 ? -13.106 6.955 5.073 1.00 98.06 87 ALA A C 1
ATOM 756 O O . ALA A 1 87 ? -13.569 7.472 6.086 1.00 98.06 87 ALA A O 1
ATOM 757 N N . PHE A 1 88 ? -12.214 5.961 5.144 1.00 98.50 88 PHE A N 1
ATOM 758 C CA . PHE A 1 88 ? -11.627 5.532 6.413 1.00 98.50 88 PHE A CA 1
ATOM 759 C C . PHE A 1 88 ? -10.755 6.632 7.026 1.00 98.50 88 PHE A C 1
ATOM 761 O O . PHE A 1 88 ? -10.936 6.928 8.202 1.00 98.50 88 PHE A O 1
ATOM 768 N N . ASN A 1 89 ? -9.875 7.254 6.236 1.00 98.38 89 ASN A N 1
ATOM 769 C CA . ASN A 1 89 ? -8.992 8.323 6.705 1.00 98.38 89 ASN A CA 1
ATOM 770 C C . ASN A 1 89 ? -9.792 9.531 7.220 1.00 98.38 89 ASN A C 1
ATOM 772 O O . ASN A 1 89 ? -9.432 10.103 8.239 1.00 98.38 89 ASN A O 1
ATOM 776 N N . GLU A 1 90 ? -10.902 9.882 6.562 1.00 98.38 90 GLU A N 1
ATOM 777 C CA . GLU A 1 90 ? -11.824 10.923 7.035 1.00 98.38 90 GLU A CA 1
ATOM 778 C C . GLU A 1 90 ? -12.405 10.570 8.412 1.00 98.38 90 GLU A C 1
ATOM 780 O O . GLU A 1 90 ? -12.315 11.362 9.340 1.00 98.38 90 GLU A O 1
ATOM 785 N N . LYS A 1 91 ? -12.940 9.353 8.591 1.00 98.25 91 LYS A N 1
ATOM 786 C CA . LYS A 1 91 ? -13.506 8.931 9.887 1.00 98.25 91 LYS A CA 1
ATOM 787 C C . LYS A 1 91 ? -12.444 8.730 10.967 1.00 98.25 91 LYS A C 1
ATOM 789 O O . LYS A 1 91 ? -12.763 8.802 12.150 1.00 98.25 91 LYS A O 1
ATOM 794 N N . GLU A 1 92 ? -11.213 8.415 10.578 1.00 98.06 92 GLU A N 1
ATOM 795 C CA . GLU A 1 92 ? -10.071 8.371 11.485 1.00 98.06 92 GLU A CA 1
ATOM 796 C C . GLU A 1 92 ? -9.712 9.771 11.979 1.00 98.06 92 GLU A C 1
ATOM 798 O O . GLU A 1 92 ? -9.619 9.941 13.190 1.00 98.06 92 GLU A O 1
ATOM 803 N N . ALA A 1 93 ? -9.633 10.754 11.079 1.00 98.19 93 ALA A N 1
ATOM 804 C CA . ALA A 1 93 ? -9.406 12.152 11.428 1.00 98.19 93 ALA A CA 1
ATOM 805 C C . ALA A 1 93 ? -10.538 12.722 12.301 1.00 98.19 93 ALA A C 1
ATOM 807 O O . ALA A 1 93 ? -10.246 13.244 13.370 1.00 98.19 93 ALA A O 1
ATOM 808 N N . ASP A 1 94 ? -11.810 12.532 11.916 1.00 98.00 94 ASP A N 1
ATOM 809 C CA . ASP A 1 94 ? -12.977 12.978 12.703 1.00 98.00 94 ASP A CA 1
ATOM 810 C C . ASP A 1 94 ? -12.926 12.431 14.143 1.00 98.00 94 ASP A C 1
ATOM 812 O O . ASP A 1 94 ? -13.266 13.110 15.110 1.00 98.00 94 ASP A O 1
ATOM 816 N N . PHE A 1 95 ? -12.529 11.162 14.290 1.00 97.75 95 PHE A N 1
ATOM 817 C CA . PHE A 1 95 ? -12.411 10.523 15.594 1.00 97.75 95 PHE A CA 1
ATOM 818 C C . PHE A 1 95 ? -11.212 11.056 16.383 1.00 97.75 95 PHE A C 1
ATOM 820 O O . PHE A 1 95 ? -11.346 11.297 17.577 1.00 97.75 95 PHE A O 1
ATOM 827 N N . GLU A 1 96 ? -10.050 11.219 15.751 1.00 96.75 96 GLU A N 1
ATOM 828 C CA . GLU A 1 96 ? -8.842 11.726 16.411 1.00 96.75 96 GLU A CA 1
ATOM 829 C C . GLU A 1 96 ? -9.017 13.172 16.878 1.00 96.75 96 GLU A C 1
ATOM 831 O O . GLU A 1 96 ? -8.753 13.443 18.045 1.00 96.75 96 GLU A O 1
ATOM 836 N N . GLU A 1 97 ? -9.564 14.047 16.032 1.00 97.12 97 GLU A N 1
ATOM 837 C CA . GLU A 1 97 ? -9.888 15.437 16.377 1.00 97.12 97 GLU A CA 1
ATOM 838 C C . GLU A 1 97 ? -10.832 15.495 17.586 1.00 97.12 97 GLU A C 1
ATOM 840 O O . GLU A 1 97 ? -10.521 16.140 18.587 1.00 97.12 97 GLU A O 1
ATOM 845 N N . PHE A 1 98 ? -11.925 14.722 17.562 1.00 97.25 98 PHE A N 1
ATOM 846 C CA . PHE A 1 98 ? -12.871 14.671 18.678 1.00 97.25 98 PHE A CA 1
ATOM 847 C C . PHE A 1 98 ? -12.227 14.169 19.978 1.00 97.25 98 PHE A C 1
ATOM 849 O O . PHE A 1 98 ? -12.504 14.679 21.063 1.00 97.25 98 PHE A O 1
ATOM 856 N N . ILE A 1 99 ? -11.369 13.147 19.906 1.00 96.06 99 ILE A N 1
ATOM 857 C CA . ILE A 1 99 ? -10.673 12.659 21.099 1.00 96.06 99 ILE A CA 1
ATOM 858 C C . ILE A 1 99 ? -9.689 13.713 21.616 1.00 96.06 99 ILE A C 1
ATOM 860 O O . ILE A 1 99 ? -9.656 13.940 22.825 1.00 96.06 99 ILE A O 1
ATOM 864 N N . GLU A 1 100 ? -8.921 14.370 20.746 1.00 94.62 100 GLU A N 1
ATOM 865 C CA . GLU A 1 100 ? -7.950 15.402 21.128 1.00 94.62 100 GLU A CA 1
ATOM 866 C C . GLU A 1 100 ? -8.610 16.603 21.820 1.00 94.62 100 GLU A C 1
ATOM 868 O O . GLU A 1 100 ? -8.140 17.015 22.884 1.00 94.62 100 GLU A O 1
ATOM 873 N N . GLU A 1 101 ? -9.734 17.104 21.297 1.00 94.88 101 GLU A N 1
ATOM 874 C CA . GLU A 1 101 ? -10.497 18.215 21.893 1.00 94.88 101 GLU A CA 1
ATOM 875 C C . GLU A 1 101 ? -10.934 17.935 23.341 1.00 94.88 101 GLU A C 1
ATOM 877 O O . GLU A 1 101 ? -10.981 18.839 24.179 1.00 94.88 101 GLU A O 1
ATOM 882 N N . HIS A 1 102 ? -11.198 16.666 23.660 1.00 93.75 102 HIS A N 1
ATOM 883 C CA . HIS A 1 102 ? -11.677 16.216 24.966 1.00 93.75 102 HIS A CA 1
ATOM 884 C C . HIS A 1 102 ? -10.596 15.515 25.818 1.00 93.75 102 HIS A C 1
ATOM 886 O O . HIS A 1 102 ? -10.923 14.895 26.833 1.00 93.75 102 HIS A O 1
ATOM 892 N N . SER A 1 103 ? -9.314 15.617 25.439 1.00 93.06 103 SER A N 1
ATOM 893 C CA . SER A 1 103 ? -8.170 14.989 26.134 1.00 93.06 103 SER A CA 1
ATOM 894 C C . SER A 1 103 ? -7.274 15.970 26.910 1.00 93.06 103 SER A C 1
ATOM 896 O O . SER A 1 103 ? -6.158 15.611 27.288 1.00 93.06 103 SER A O 1
ATOM 898 N N . SER A 1 104 ? -7.723 17.207 27.152 1.00 90.06 104 SER A N 1
ATOM 899 C CA . SER A 1 104 ? -7.022 18.166 28.027 1.00 90.06 104 SER A CA 1
ATOM 900 C C . SER A 1 104 ? -6.960 17.673 29.483 1.00 90.06 104 SER A C 1
ATOM 902 O O . SER A 1 104 ? -7.646 16.721 29.828 1.00 90.06 104 SER A O 1
ATOM 904 N N . GLU A 1 105 ? -6.167 18.301 30.364 1.00 86.75 105 GLU A N 1
ATOM 905 C CA . GLU A 1 105 ? -6.031 17.879 31.781 1.00 86.75 105 GLU A CA 1
ATOM 906 C C . GLU A 1 105 ? -7.364 17.835 32.559 1.00 86.75 105 GLU A C 1
ATOM 908 O O . GLU A 1 105 ? -7.493 17.089 33.527 1.00 86.75 105 GLU A O 1
ATOM 913 N N . GLU A 1 106 ? -8.363 18.604 32.121 1.00 83.12 106 GLU A N 1
ATOM 914 C CA . GLU A 1 106 ? -9.729 18.609 32.670 1.00 83.12 106 GLU A CA 1
ATOM 915 C C . GLU A 1 106 ? -10.727 17.833 31.787 1.00 83.12 106 GLU A C 1
ATOM 917 O O . GLU A 1 106 ? -11.915 17.759 32.094 1.00 83.12 106 GLU A O 1
ATOM 922 N N . GLY A 1 107 ? -10.258 17.270 30.674 1.00 85.31 107 GLY A N 1
ATOM 923 C CA . GLY A 1 107 ? -11.057 16.592 29.666 1.00 85.31 107 GLY A CA 1
ATOM 924 C C . GLY A 1 107 ? -11.402 15.150 30.034 1.00 85.31 107 GLY A C 1
ATOM 925 O O . GLY A 1 107 ? -10.637 14.430 30.678 1.00 85.31 107 GLY A O 1
ATOM 926 N N . LEU A 1 108 ? -12.560 14.696 29.555 1.00 89.69 108 LEU A N 1
ATOM 927 C CA . LEU A 1 108 ? -13.123 13.375 29.848 1.00 89.69 108 LEU A CA 1
ATOM 928 C C . LEU A 1 108 ? -12.232 12.203 29.397 1.00 89.69 108 LEU A C 1
ATOM 930 O O . LEU A 1 108 ? -12.333 11.096 29.930 1.00 89.69 108 LEU A O 1
ATOM 934 N N . PHE A 1 109 ? -11.364 12.434 28.411 1.00 93.31 109 PHE A N 1
ATOM 935 C CA . PHE A 1 109 ? -10.464 11.427 27.855 1.00 93.31 109 PHE A CA 1
ATOM 936 C C . PHE A 1 109 ? -9.023 11.533 28.362 1.00 93.31 109 PHE A C 1
ATOM 938 O O . PHE A 1 109 ? -8.173 10.762 27.910 1.00 93.31 109 PHE A O 1
ATOM 945 N N . TYR A 1 110 ? -8.740 12.417 29.324 1.00 90.81 110 TYR A N 1
ATOM 946 C CA . TYR A 1 110 ? -7.408 12.549 29.909 1.00 90.81 110 TYR A CA 1
ATOM 947 C C . TYR A 1 110 ? -6.895 11.204 30.449 1.00 90.81 110 TYR A C 1
ATOM 949 O O . TYR A 1 110 ? -7.551 10.544 31.255 1.00 90.81 110 TYR A O 1
ATOM 957 N N . GLU A 1 111 ? -5.732 10.767 29.953 1.00 86.56 111 GLU A N 1
ATOM 958 C CA . GLU A 1 111 ? -5.099 9.470 30.263 1.00 86.56 111 GLU A CA 1
ATOM 959 C C . GLU A 1 111 ? -5.967 8.220 29.979 1.00 86.56 111 GLU A C 1
ATOM 961 O O . GLU A 1 111 ? -5.589 7.088 30.313 1.00 86.56 111 GLU A O 1
ATOM 966 N N . LEU A 1 112 ? -7.113 8.375 29.308 1.00 89.06 112 LEU A N 1
ATOM 967 C CA . LEU A 1 112 ? -8.033 7.281 29.044 1.00 89.06 112 LEU A CA 1
ATOM 968 C C . LEU A 1 112 ? -7.619 6.531 27.775 1.00 89.06 112 LEU A C 1
ATOM 970 O O . LEU A 1 112 ? -7.572 7.069 26.671 1.00 89.06 112 LEU A O 1
ATOM 974 N N . LYS A 1 113 ? -7.381 5.222 27.897 1.00 90.56 113 LYS A N 1
ATOM 975 C CA . LYS A 1 113 ? -7.137 4.377 26.723 1.00 90.56 113 LYS A CA 1
ATOM 976 C C . LYS A 1 113 ? -8.442 4.112 25.972 1.00 90.56 113 LYS A C 1
ATOM 978 O O . LYS A 1 113 ? -9.149 3.140 26.263 1.00 90.56 113 LYS A O 1
ATOM 983 N N . ILE A 1 114 ? -8.720 4.934 24.967 1.00 92.44 114 ILE A N 1
ATOM 984 C CA . ILE A 1 114 ? -9.966 4.869 24.204 1.00 92.44 114 ILE A CA 1
ATOM 985 C C . ILE A 1 114 ? -10.079 3.561 23.419 1.00 92.44 114 ILE A C 1
ATOM 987 O O . ILE A 1 114 ? -9.221 3.185 22.622 1.00 92.44 114 ILE A O 1
ATOM 991 N N . ASN A 1 115 ? -11.161 2.836 23.681 1.00 93.81 115 ASN A N 1
ATOM 992 C CA . ASN A 1 115 ? -11.615 1.695 22.900 1.00 93.81 115 ASN A CA 1
ATOM 993 C C . ASN A 1 115 ? -13.105 1.458 23.177 1.00 93.81 115 ASN A C 1
ATOM 995 O O . ASN A 1 115 ? -13.656 1.961 24.156 1.00 93.81 115 ASN A O 1
ATOM 999 N N . GLU A 1 116 ? -13.740 0.636 22.346 1.00 92.75 116 GLU A N 1
ATOM 1000 C CA . GLU A 1 116 ? -15.186 0.397 22.389 1.00 92.75 116 GLU A CA 1
ATOM 1001 C C . GLU A 1 116 ? -15.675 -0.099 23.763 1.00 92.75 116 GLU A C 1
ATOM 1003 O O . GLU A 1 116 ? -16.719 0.331 24.250 1.00 92.75 116 GLU A O 1
ATOM 1008 N N . SER A 1 117 ? -14.907 -0.975 24.423 1.00 94.50 117 SER A N 1
ATOM 1009 C CA . SER A 1 117 ? -15.284 -1.524 25.732 1.00 94.50 117 SER A CA 1
ATOM 1010 C C . SER A 1 117 ? -15.207 -0.487 26.852 1.00 94.50 117 SER A C 1
ATOM 1012 O O . SER A 1 117 ? -16.072 -0.472 27.729 1.00 94.50 117 SER A O 1
ATOM 1014 N N . VAL A 1 118 ? -14.205 0.395 26.796 1.00 94.62 118 VAL A N 1
ATOM 1015 C CA . VAL A 1 118 ? -14.010 1.480 27.762 1.00 94.62 118 VAL A CA 1
ATOM 1016 C C . VAL A 1 118 ? -15.100 2.529 27.586 1.00 94.62 118 VAL A C 1
ATOM 1018 O O . VAL A 1 118 ? -15.812 2.801 28.545 1.00 94.62 118 VAL A O 1
ATOM 1021 N N . LEU A 1 119 ? -15.341 3.011 26.363 1.00 94.56 119 LEU A N 1
ATOM 1022 C CA . LEU A 1 119 ? -16.397 3.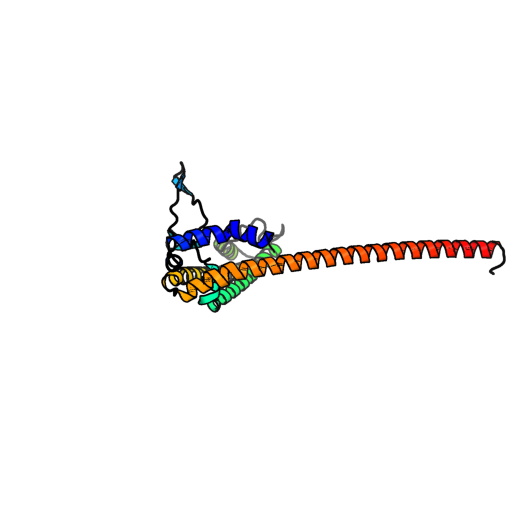996 26.093 1.00 94.56 119 LEU A CA 1
ATOM 1023 C C . LEU A 1 119 ? -17.783 3.489 26.523 1.00 94.56 119 LEU A C 1
ATOM 1025 O O . LEU A 1 119 ? -18.531 4.206 27.181 1.00 94.56 119 LEU A O 1
ATOM 1029 N N . LYS A 1 120 ? -18.114 2.219 26.246 1.00 94.19 120 LYS A N 1
ATOM 1030 C CA . LYS A 1 120 ? -19.386 1.608 26.685 1.00 94.19 120 LYS A CA 1
ATOM 1031 C C . LYS A 1 120 ? -19.502 1.476 28.202 1.00 94.19 120 LYS A C 1
ATOM 1033 O O . LYS A 1 120 ? -20.618 1.467 28.722 1.00 94.19 120 LYS A O 1
ATOM 1038 N N . LYS A 1 121 ? -18.385 1.299 28.909 1.00 94.81 121 LYS A N 1
ATOM 1039 C CA . LYS A 1 121 ? -18.359 1.233 30.373 1.00 94.81 121 LYS A CA 1
ATOM 1040 C C . LYS A 1 121 ? -18.539 2.625 30.971 1.00 94.81 121 LYS A C 1
ATOM 1042 O O . LYS A 1 121 ? -19.413 2.789 31.816 1.00 94.81 121 LYS A O 1
ATOM 1047 N N . GLU A 1 122 ? -17.774 3.603 30.501 1.00 92.62 122 GLU A N 1
ATOM 1048 C CA . GLU A 1 122 ? -17.862 4.978 30.991 1.00 92.62 122 GLU A CA 1
ATOM 1049 C C . GLU A 1 122 ? -19.237 5.583 30.696 1.00 92.62 122 GLU A C 1
ATOM 1051 O O . GLU A 1 122 ? -19.859 6.135 31.594 1.00 92.62 122 GLU A O 1
ATOM 1056 N N . LEU A 1 123 ? -19.818 5.328 29.517 1.00 93.81 123 LEU A N 1
ATOM 1057 C CA . LEU A 1 123 ? -21.174 5.786 29.185 1.00 93.81 123 LEU A CA 1
ATOM 1058 C C . LEU A 1 123 ? -22.254 5.239 30.139 1.00 93.81 123 LEU A C 1
ATOM 1060 O O . LEU A 1 123 ? -23.260 5.901 30.388 1.00 93.81 123 LEU A O 1
ATOM 1064 N N . L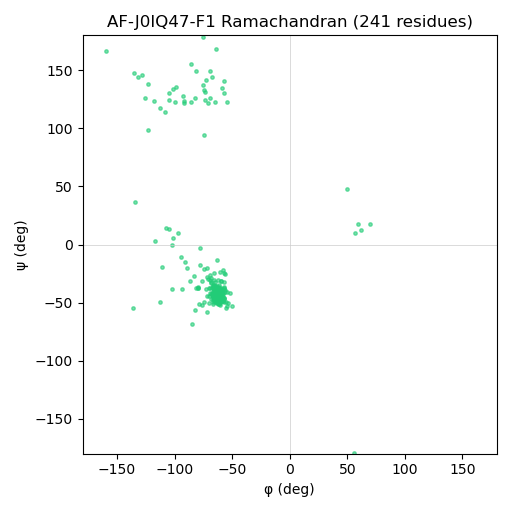YS A 1 124 ? -22.066 4.030 30.688 1.00 93.81 124 LYS A N 1
ATOM 1065 C CA . LYS A 1 124 ? -22.987 3.446 31.683 1.00 93.81 124 LYS A CA 1
ATOM 1066 C C . LYS A 1 124 ? -22.821 4.056 33.071 1.00 93.81 124 LYS A C 1
ATOM 1068 O O . LYS A 1 124 ? -23.791 4.085 33.824 1.00 93.81 124 LYS A O 1
ATOM 1073 N N . ASN A 1 125 ? -21.604 4.472 33.411 1.00 92.00 125 ASN A N 1
ATOM 1074 C CA . ASN A 1 125 ? -21.264 5.030 34.718 1.00 92.00 125 ASN A CA 1
ATOM 1075 C C . ASN A 1 125 ? -21.452 6.547 34.771 1.00 92.00 125 ASN A C 1
ATOM 1077 O O . ASN A 1 125 ? -21.580 7.096 35.863 1.00 92.00 125 ASN A O 1
ATOM 1081 N N . ALA A 1 126 ? -21.480 7.207 33.613 1.00 90.50 126 ALA A N 1
ATOM 1082 C CA . ALA A 1 126 ? -21.677 8.636 33.507 1.00 90.50 126 ALA A CA 1
ATOM 1083 C C . ALA A 1 126 ? -23.001 9.035 34.170 1.00 90.50 126 ALA A C 1
ATOM 1085 O O . ALA A 1 126 ? -24.065 8.450 33.930 1.00 90.50 126 ALA A O 1
ATOM 1086 N N . THR A 1 127 ? -22.933 10.040 35.031 1.00 89.62 127 THR A N 1
ATOM 1087 C CA . THR A 1 127 ? -24.101 10.622 35.697 1.00 89.62 127 THR A CA 1
ATOM 1088 C C . THR A 1 127 ? -24.495 11.935 35.051 1.00 89.62 127 THR A C 1
ATOM 1090 O O . THR A 1 127 ? -25.692 12.171 34.872 1.00 89.62 127 THR A O 1
ATOM 1093 N N . ASP A 1 128 ? -23.497 12.724 34.658 1.00 93.00 128 ASP A N 1
ATOM 1094 C CA . ASP A 1 128 ? -23.669 13.997 33.978 1.00 93.00 128 ASP A CA 1
ATOM 1095 C C . ASP A 1 128 ? -24.203 13.816 32.544 1.00 93.00 128 ASP A C 1
ATOM 1097 O O . ASP A 1 128 ? -24.017 12.764 31.924 1.00 93.00 128 ASP A O 1
ATOM 1101 N N . LEU A 1 129 ? -24.966 14.795 32.055 1.00 92.56 129 LEU A N 1
ATOM 1102 C CA . LEU A 1 129 ? -25.568 14.739 30.720 1.00 92.56 129 LEU A CA 1
ATOM 1103 C C . LEU A 1 129 ? -24.564 15.095 29.619 1.00 92.56 129 LEU A C 1
ATOM 1105 O O . LEU A 1 129 ? -24.603 14.460 28.568 1.00 92.56 129 LEU A O 1
ATOM 1109 N N . GLU A 1 130 ? -23.667 16.045 29.866 1.00 91.88 130 GLU A N 1
ATOM 1110 C CA . GLU A 1 130 ? -22.642 16.491 28.921 1.00 91.88 130 GLU A CA 1
ATOM 1111 C C . GLU A 1 130 ? -21.625 15.371 28.675 1.00 91.88 130 GLU A C 1
ATOM 1113 O O . GLU A 1 130 ? -21.414 14.962 27.532 1.00 91.88 130 GLU A O 1
ATOM 1118 N N . ASP A 1 131 ? -21.126 14.743 29.745 1.00 92.44 131 ASP A N 1
ATOM 1119 C CA . ASP A 1 131 ? -20.224 13.587 29.641 1.00 92.44 131 ASP A CA 1
ATOM 1120 C C . ASP A 1 131 ? -20.852 12.433 28.846 1.00 92.44 131 ASP A C 1
ATOM 1122 O O . ASP A 1 131 ? -20.186 11.757 28.057 1.00 92.44 131 ASP A O 1
ATOM 1126 N N . LYS A 1 132 ? -22.160 12.195 29.025 1.00 94.12 132 LYS A N 1
ATOM 1127 C CA . LYS A 1 132 ? -22.888 11.169 28.261 1.00 94.12 132 LYS A CA 1
ATOM 1128 C C . LYS A 1 132 ? -22.939 11.490 26.779 1.00 94.12 132 LYS A C 1
ATOM 1130 O O . LYS A 1 132 ? -22.810 10.568 25.973 1.00 94.12 132 LYS A O 1
ATOM 1135 N N . GLU A 1 133 ? -23.173 12.746 26.416 1.00 95.38 133 GLU A N 1
ATOM 1136 C CA . GLU A 1 133 ? -23.215 13.171 25.017 1.00 95.38 133 GLU A CA 1
ATOM 1137 C C . GLU A 1 133 ? -21.836 13.048 24.364 1.00 95.38 133 GLU A C 1
ATOM 1139 O O . GLU A 1 133 ? -21.734 12.480 23.271 1.00 95.38 133 GLU A O 1
ATOM 1144 N N . ILE A 1 134 ? -20.773 13.449 25.068 1.00 95.31 134 ILE A N 1
ATOM 1145 C CA . ILE A 1 134 ? -19.384 13.302 24.611 1.00 95.31 134 ILE A CA 1
ATOM 1146 C C . ILE A 1 134 ? -19.031 11.819 24.414 1.00 95.31 134 ILE A C 1
ATOM 1148 O O . ILE A 1 134 ? -18.582 11.413 23.340 1.00 95.31 134 ILE A O 1
ATOM 1152 N N . LEU A 1 135 ? -19.301 10.969 25.412 1.00 96.19 135 LEU A N 1
ATOM 1153 C CA . LEU A 1 135 ? -19.024 9.527 25.347 1.00 96.19 135 LEU A CA 1
ATOM 1154 C C . LEU A 1 135 ? -19.822 8.817 24.255 1.00 96.19 135 LEU A C 1
ATOM 1156 O O . LEU A 1 135 ? -19.308 7.902 23.605 1.00 96.19 135 LEU A O 1
ATOM 1160 N N . LYS A 1 136 ? -21.082 9.215 24.051 1.00 96.50 136 LYS A N 1
ATOM 1161 C CA . LYS A 1 136 ? -21.928 8.666 22.991 1.00 96.50 136 LYS A CA 1
ATOM 1162 C C . LYS A 1 136 ? -21.391 9.051 21.614 1.00 96.50 136 LYS A C 1
ATOM 1164 O O . LYS A 1 136 ? -21.290 8.180 20.755 1.00 96.50 136 LYS A O 1
ATOM 1169 N N . THR A 1 137 ? -20.992 10.307 21.435 1.00 97.25 137 THR A N 1
ATOM 1170 C CA . THR A 1 137 ? -20.429 10.807 20.175 1.00 97.25 137 THR A CA 1
ATOM 1171 C C . THR A 1 137 ? -19.099 10.122 19.855 1.00 97.25 137 THR A C 1
ATOM 1173 O O . THR A 1 137 ? -18.948 9.568 18.767 1.00 97.25 137 THR A O 1
ATOM 1176 N N . ALA A 1 138 ? -18.183 10.020 20.827 1.00 97.44 138 ALA A N 1
ATOM 1177 C CA . ALA A 1 138 ? -16.941 9.254 20.672 1.00 97.44 138 ALA A CA 1
ATOM 1178 C C . ALA A 1 138 ? -17.202 7.793 20.282 1.00 97.44 138 ALA A C 1
ATOM 1180 O O . ALA A 1 138 ? -16.491 7.232 19.445 1.00 97.44 138 ALA A O 1
ATOM 1181 N N . LEU A 1 139 ? -18.214 7.157 20.882 1.00 97.25 139 LEU A N 1
ATOM 1182 C CA . LEU A 1 139 ? -18.561 5.778 20.560 1.00 97.25 139 LEU A CA 1
ATOM 1183 C C . LEU A 1 139 ? -19.101 5.645 19.131 1.00 97.25 139 LEU A C 1
ATOM 1185 O O . LEU A 1 139 ? -18.691 4.729 18.420 1.00 97.25 139 LEU A O 1
ATOM 1189 N N . GLU A 1 140 ? -19.981 6.548 18.700 1.00 97.94 140 GLU A N 1
ATOM 1190 C CA . GLU A 1 140 ? -20.526 6.565 17.337 1.00 97.94 140 GLU A CA 1
ATOM 1191 C C . GLU A 1 140 ? -19.423 6.790 16.288 1.00 97.94 140 GLU A C 1
ATOM 1193 O O . GLU A 1 140 ? -19.360 6.052 15.299 1.00 97.94 140 GLU A O 1
ATOM 1198 N N . LEU A 1 141 ? -18.504 7.732 16.532 1.00 98.19 141 LEU A N 1
ATOM 1199 C CA . LEU A 1 141 ? -17.342 7.985 15.673 1.00 98.19 141 LEU A CA 1
ATOM 1200 C C . LEU A 1 141 ? -16.407 6.770 15.610 1.00 98.19 141 LEU A C 1
ATOM 1202 O O . LEU A 1 141 ? -16.010 6.346 14.521 1.00 98.19 141 LEU A O 1
ATOM 1206 N N . LEU A 1 142 ? -16.118 6.136 16.752 1.00 97.75 142 LEU A N 1
ATOM 1207 C CA . LEU A 1 142 ? -15.292 4.928 16.800 1.00 97.75 142 LEU A CA 1
ATOM 1208 C C . LEU A 1 142 ? -15.942 3.756 16.050 1.00 97.75 142 LEU A C 1
ATOM 1210 O O . LEU A 1 142 ? -15.267 3.022 15.323 1.00 97.75 142 LEU A O 1
ATOM 1214 N N . GLU A 1 143 ? -17.250 3.552 16.215 1.00 97.31 143 GLU A N 1
ATOM 1215 C CA . GLU A 1 143 ? -17.992 2.508 15.505 1.00 97.31 143 GLU A CA 1
ATOM 1216 C C . GLU A 1 143 ? -18.020 2.777 13.989 1.00 97.31 143 GLU A C 1
ATOM 1218 O O . GLU A 1 143 ? -17.828 1.842 13.200 1.00 97.31 143 GLU A O 1
ATOM 1223 N N . ALA A 1 144 ? -18.165 4.039 13.567 1.00 98.06 144 ALA A N 1
ATOM 1224 C CA . ALA A 1 144 ? -18.078 4.448 12.166 1.00 98.06 144 ALA A CA 1
ATOM 1225 C C . ALA A 1 144 ? -16.677 4.203 11.574 1.00 98.06 144 ALA A C 1
ATOM 1227 O O . ALA A 1 144 ? -16.572 3.536 10.538 1.00 98.06 144 ALA A O 1
ATOM 1228 N N . LYS A 1 145 ? -15.608 4.638 12.260 1.00 98.06 145 LYS A N 1
ATOM 1229 C CA . LYS A 1 145 ? -14.203 4.365 11.901 1.00 98.06 145 LYS A CA 1
ATOM 1230 C C . LYS A 1 145 ? -13.955 2.864 11.738 1.00 98.06 145 LYS A C 1
ATOM 1232 O O . LYS A 1 145 ? -13.458 2.411 10.707 1.00 98.06 145 LYS A O 1
ATOM 1237 N N . ASN A 1 146 ? -14.365 2.061 12.721 1.00 97.62 146 ASN A N 1
ATOM 1238 C CA . ASN A 1 146 ? -14.186 0.607 12.694 1.00 97.62 146 ASN A CA 1
ATOM 1239 C C . ASN A 1 146 ? -14.974 -0.067 11.563 1.00 97.62 146 ASN A C 1
ATOM 1241 O O . ASN A 1 146 ? -14.513 -1.054 10.983 1.00 97.62 146 ASN A O 1
ATOM 1245 N N . LYS A 1 147 ? -16.169 0.435 11.239 1.00 97.94 147 LYS A N 1
ATOM 1246 C CA . LYS A 1 147 ? -16.968 -0.057 10.111 1.00 97.94 147 LYS A CA 1
ATOM 1247 C C . LYS A 1 147 ? -16.288 0.256 8.777 1.00 97.94 147 LYS A C 1
ATOM 1249 O O . LYS A 1 147 ? -16.180 -0.651 7.951 1.00 97.94 147 LYS A O 1
ATOM 1254 N N . ALA A 1 148 ? -15.799 1.482 8.593 1.00 98.19 148 ALA A N 1
ATOM 1255 C CA . ALA A 1 148 ? -15.051 1.883 7.403 1.00 98.19 148 ALA A CA 1
ATOM 1256 C C . ALA A 1 148 ? -13.775 1.040 7.236 1.00 98.19 148 ALA A C 1
ATOM 1258 O O . ALA A 1 148 ? -13.549 0.476 6.166 1.00 98.19 148 ALA A O 1
ATOM 1259 N N . LEU A 1 149 ? -13.019 0.824 8.320 1.00 98.31 149 LEU A N 1
ATOM 1260 C CA . LEU A 1 149 ? -11.832 -0.037 8.322 1.00 98.31 149 LEU A CA 1
ATOM 1261 C C . LEU A 1 149 ? -12.153 -1.472 7.885 1.00 98.31 149 LEU A C 1
ATOM 1263 O O . LEU A 1 149 ? -11.442 -2.055 7.069 1.00 98.31 149 LEU A O 1
ATOM 1267 N N . LYS A 1 150 ? -13.243 -2.053 8.403 1.00 98.38 150 LYS A N 1
ATOM 1268 C CA . LYS A 1 150 ? -13.685 -3.401 8.010 1.00 98.38 150 LYS A CA 1
ATOM 1269 C C . LYS A 1 150 ? -14.040 -3.476 6.525 1.00 98.38 150 LYS A C 1
ATOM 1271 O O . LYS A 1 150 ? -13.690 -4.459 5.879 1.00 98.38 150 LYS A O 1
ATOM 1276 N N . MET A 1 151 ? -14.727 -2.464 5.991 1.00 98.12 151 MET A N 1
ATOM 1277 C CA . MET A 1 151 ? -15.076 -2.399 4.567 1.00 98.12 151 MET A CA 1
ATOM 1278 C C . MET A 1 151 ? -13.827 -2.289 3.692 1.00 98.12 151 MET A C 1
ATOM 1280 O O . MET A 1 151 ? -13.672 -3.091 2.773 1.00 98.12 151 MET A O 1
ATOM 1284 N N . LYS A 1 152 ? -12.912 -1.371 4.031 1.00 98.31 152 LYS A N 1
ATOM 1285 C CA . LYS A 1 152 ? -11.615 -1.214 3.363 1.00 98.31 152 LYS A CA 1
ATOM 1286 C C . LYS A 1 152 ? -10.833 -2.530 3.352 1.00 98.31 152 LYS A C 1
ATOM 1288 O O . LYS A 1 152 ? -10.422 -2.988 2.291 1.00 98.31 152 LYS A O 1
ATOM 1293 N N . ASN A 1 153 ? -10.646 -3.157 4.515 1.00 97.94 153 ASN A N 1
ATOM 1294 C CA . ASN A 1 153 ? -9.856 -4.387 4.627 1.00 97.94 153 ASN A CA 1
ATOM 1295 C C . ASN A 1 153 ? -10.472 -5.532 3.821 1.00 97.94 153 ASN A C 1
ATOM 1297 O O . ASN A 1 153 ? -9.752 -6.251 3.136 1.00 97.94 153 ASN A O 1
ATOM 1301 N N . LYS A 1 154 ? -11.803 -5.662 3.838 1.00 97.88 154 LYS A N 1
ATOM 1302 C CA . LYS A 1 154 ? -12.504 -6.656 3.023 1.00 97.88 154 LYS A CA 1
ATOM 1303 C C . LYS A 1 154 ? -12.283 -6.418 1.524 1.00 97.88 154 LYS A C 1
ATOM 1305 O O . LYS A 1 154 ? -11.928 -7.355 0.817 1.00 97.88 154 LYS A O 1
ATOM 1310 N N . ALA A 1 155 ? -12.452 -5.184 1.047 1.00 97.88 155 ALA A N 1
ATOM 1311 C CA . ALA A 1 155 ? -12.213 -4.842 -0.356 1.00 97.88 155 ALA A CA 1
ATOM 1312 C C . ALA A 1 155 ? -10.746 -5.082 -0.763 1.00 97.88 155 ALA A C 1
ATOM 1314 O O . ALA A 1 155 ? -10.4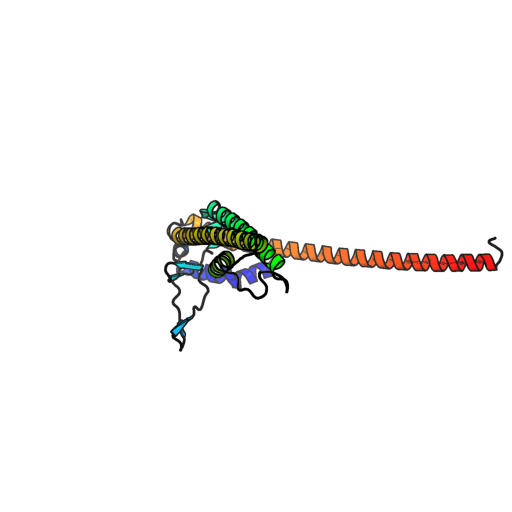79 -5.603 -1.846 1.00 97.88 155 ALA A O 1
ATOM 1315 N N . HIS A 1 156 ? -9.797 -4.773 0.126 1.00 97.31 156 HIS A N 1
ATOM 1316 C CA . HIS A 1 156 ? -8.377 -5.049 -0.079 1.00 97.31 156 HIS A CA 1
ATOM 1317 C C . HIS A 1 156 ? -8.094 -6.551 -0.215 1.00 97.31 156 HIS A C 1
ATOM 1319 O O . HIS A 1 156 ? -7.455 -6.968 -1.180 1.00 97.31 156 HIS A O 1
ATOM 1325 N N . GLU A 1 157 ? -8.597 -7.374 0.710 1.00 96.81 157 GLU A N 1
ATOM 1326 C CA . GLU A 1 157 ? -8.443 -8.833 0.668 1.00 96.81 157 GLU A CA 1
ATOM 1327 C C . GLU A 1 157 ? -9.061 -9.440 -0.602 1.00 96.81 157 GLU A C 1
ATOM 1329 O O . GLU A 1 157 ? -8.456 -10.309 -1.236 1.00 96.81 157 GLU A O 1
ATOM 1334 N N . GLU A 1 158 ? -10.239 -8.963 -1.013 1.00 97.19 158 GLU A N 1
ATOM 1335 C CA . GLU A 1 158 ? -10.902 -9.395 -2.247 1.00 97.19 158 GLU A CA 1
ATOM 1336 C C . GLU A 1 158 ? -10.095 -9.017 -3.498 1.00 97.19 158 GLU A C 1
ATOM 1338 O O . GLU A 1 158 ? -9.942 -9.846 -4.401 1.00 97.19 158 GLU A O 1
ATOM 1343 N N . LEU A 1 159 ? -9.539 -7.802 -3.553 1.00 97.81 159 LEU A N 1
ATOM 1344 C CA . LEU A 1 159 ? -8.691 -7.349 -4.658 1.00 97.81 159 LEU A CA 1
ATOM 1345 C C . LEU A 1 159 ? -7.373 -8.133 -4.728 1.00 97.81 159 LEU A C 1
ATOM 1347 O O . LEU A 1 159 ? -6.977 -8.561 -5.812 1.00 97.81 159 LEU A O 1
ATOM 1351 N N . GLU A 1 160 ? -6.705 -8.360 -3.595 1.00 97.31 160 GLU A N 1
ATOM 1352 C CA . GLU A 1 160 ? -5.486 -9.178 -3.528 1.00 97.31 160 GLU A CA 1
ATOM 1353 C C . GLU A 1 160 ? -5.758 -10.610 -4.011 1.00 97.31 160 GLU A C 1
ATOM 1355 O O . GLU A 1 160 ? -4.983 -11.152 -4.801 1.00 97.31 160 GLU A O 1
ATOM 1360 N N . LEU A 1 161 ? -6.887 -11.210 -3.614 1.00 97.62 161 LEU A N 1
ATOM 1361 C CA . LEU A 1 161 ? -7.273 -12.551 -4.051 1.00 97.62 161 LEU A CA 1
ATOM 1362 C C . LEU A 1 161 ? -7.584 -12.606 -5.556 1.00 97.62 161 LEU A C 1
ATOM 1364 O O . LEU A 1 161 ? -7.127 -13.520 -6.249 1.00 97.62 161 LEU A O 1
ATOM 1368 N N . LYS A 1 162 ? -8.329 -11.624 -6.081 1.00 98.00 162 LYS A N 1
ATOM 1369 C CA . LYS A 1 162 ? -8.602 -11.493 -7.523 1.00 98.00 162 LYS A CA 1
ATOM 1370 C C . LYS A 1 162 ? -7.306 -11.348 -8.322 1.00 98.00 162 LYS A C 1
ATOM 1372 O O . LYS A 1 162 ? -7.100 -12.086 -9.285 1.00 98.00 162 LYS A O 1
ATOM 1377 N N . ALA A 1 163 ? -6.413 -10.456 -7.891 1.00 98.12 163 ALA A N 1
ATOM 1378 C CA . ALA A 1 163 ? -5.120 -10.238 -8.532 1.00 98.12 163 ALA A CA 1
ATOM 1379 C C . ALA A 1 163 ? -4.252 -11.504 -8.507 1.00 98.12 163 ALA A C 1
ATOM 1381 O O . ALA A 1 163 ? -3.714 -11.885 -9.544 1.00 98.12 163 ALA A O 1
ATOM 1382 N N . PHE A 1 164 ? -4.185 -12.209 -7.372 1.00 98.19 164 PHE A N 1
ATOM 1383 C CA . PHE A 1 164 ? -3.475 -13.485 -7.249 1.00 98.19 164 PHE A CA 1
ATOM 1384 C C . PHE A 1 164 ? -3.983 -14.530 -8.254 1.00 98.19 164 PHE A C 1
ATOM 1386 O O . PHE A 1 164 ? -3.193 -15.186 -8.935 1.00 98.19 164 PHE A O 1
ATOM 1393 N N . HIS A 1 165 ? -5.304 -14.682 -8.383 1.00 97.81 165 HIS A N 1
ATOM 1394 C CA . HIS A 1 165 ? -5.888 -15.634 -9.327 1.00 97.81 165 HIS A CA 1
ATOM 1395 C C . HIS A 1 165 ? -5.695 -15.229 -10.790 1.00 97.81 165 HIS A C 1
ATOM 1397 O O . HIS A 1 165 ? -5.547 -16.110 -11.641 1.00 97.81 165 HIS A O 1
ATOM 1403 N N . GLN A 1 166 ? -5.636 -13.929 -11.080 1.00 98.31 166 GLN A N 1
ATOM 1404 C CA . GLN A 1 166 ? -5.501 -13.430 -12.444 1.00 98.31 166 GLN A CA 1
ATOM 1405 C C . GLN A 1 166 ? -4.195 -13.861 -13.119 1.00 98.31 166 GLN A C 1
ATOM 1407 O O . GLN A 1 166 ? -4.219 -14.111 -14.320 1.00 98.31 166 GLN A O 1
ATOM 1412 N N . TYR A 1 167 ? -3.096 -14.064 -12.379 1.00 98.00 167 TYR A N 1
ATOM 1413 C CA . TYR A 1 167 ? -1.830 -14.568 -12.944 1.00 98.00 167 TYR A CA 1
ATOM 1414 C C . TYR A 1 167 ? -2.012 -15.850 -13.765 1.00 98.00 167 TYR A C 1
ATOM 1416 O O . TYR A 1 167 ? -1.474 -15.983 -14.863 1.00 98.00 167 TYR A O 1
ATOM 1424 N N . LYS A 1 168 ? -2.844 -16.780 -13.282 1.00 97.38 168 LYS A N 1
ATOM 1425 C CA . LYS A 1 168 ? -3.123 -18.044 -13.981 1.00 97.38 168 LYS A CA 1
ATOM 1426 C C . LYS A 1 168 ? -3.978 -17.867 -15.235 1.00 97.38 168 LYS A C 1
ATOM 1428 O O . LYS A 1 168 ? -3.946 -18.734 -16.110 1.00 97.38 168 LYS A O 1
ATOM 1433 N N . ASN A 1 169 ? -4.698 -16.758 -15.350 1.00 97.38 169 ASN A N 1
ATOM 1434 C CA . ASN A 1 169 ? -5.583 -16.469 -16.474 1.00 97.38 169 ASN A CA 1
ATOM 1435 C C . ASN A 1 169 ? -4.908 -15.638 -17.569 1.00 97.38 169 ASN A C 1
ATOM 1437 O O . ASN A 1 169 ? -5.464 -15.549 -18.655 1.00 97.38 169 ASN A O 1
ATOM 1441 N N . LEU A 1 170 ? -3.712 -15.091 -17.318 1.00 98.00 170 LEU A N 1
ATOM 1442 C CA . LEU A 1 170 ? -3.015 -14.249 -18.288 1.00 98.00 170 LEU A CA 1
ATOM 1443 C C . LEU A 1 170 ? -2.749 -14.980 -19.606 1.00 98.00 170 LEU A C 1
ATOM 1445 O O . LEU A 1 170 ? -2.255 -16.118 -19.628 1.00 98.00 170 LEU A O 1
ATOM 1449 N N . GLU A 1 171 ? -3.026 -14.292 -20.705 1.00 97.31 171 GLU A N 1
ATOM 1450 C CA . GLU A 1 171 ? -2.665 -14.724 -22.045 1.00 97.31 171 GLU A CA 1
ATOM 1451 C C . GLU A 1 171 ? -1.242 -14.287 -22.409 1.00 97.31 171 GLU A C 1
ATOM 1453 O O . GLU A 1 171 ? -0.710 -13.293 -21.916 1.00 97.31 171 GLU A O 1
ATOM 1458 N N . ILE A 1 172 ? -0.614 -15.003 -23.343 1.00 96.94 172 ILE A N 1
ATOM 1459 C CA . ILE A 1 172 ? 0.776 -14.750 -23.749 1.00 9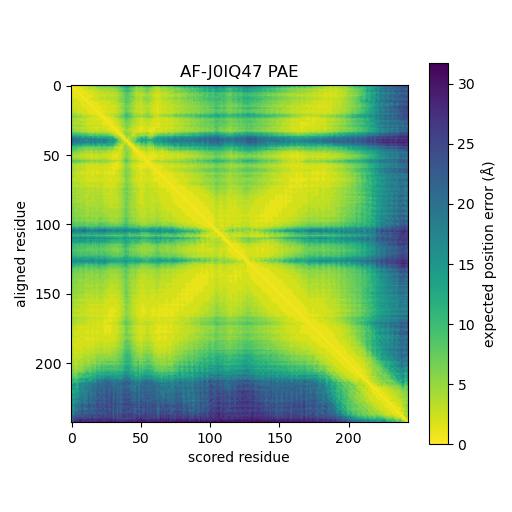6.94 172 ILE A CA 1
ATOM 1460 C C . ILE A 1 172 ? 1.019 -13.313 -24.239 1.00 96.94 172 ILE A C 1
ATOM 1462 O O . ILE A 1 172 ? 2.075 -12.738 -23.978 1.00 96.94 172 ILE A O 1
ATOM 1466 N N . ASN A 1 173 ? 0.052 -12.719 -24.942 1.00 97.31 173 ASN A N 1
ATOM 1467 C CA . ASN A 1 173 ? 0.169 -11.349 -25.440 1.00 97.31 173 ASN A CA 1
ATOM 1468 C C . ASN A 1 173 ? 0.038 -10.328 -24.304 1.00 97.31 173 ASN A C 1
ATOM 1470 O O . ASN A 1 173 ? 0.788 -9.355 -24.270 1.00 97.31 173 ASN A O 1
ATOM 1474 N N . GLU A 1 174 ? -0.852 -10.582 -23.344 1.00 97.88 174 GLU A N 1
ATOM 1475 C CA . GLU A 1 174 ? -1.012 -9.748 -22.151 1.00 97.88 174 GLU A CA 1
ATOM 1476 C C . GLU A 1 174 ? 0.255 -9.772 -21.299 1.00 97.88 174 GLU A C 1
ATOM 1478 O O . GLU A 1 174 ? 0.725 -8.719 -20.883 1.00 97.88 174 GLU A O 1
ATOM 1483 N N . ILE A 1 175 ? 0.858 -10.950 -21.113 1.00 97.75 175 ILE A N 1
ATOM 1484 C CA . ILE A 1 175 ? 2.130 -11.108 -20.400 1.00 97.75 175 ILE A CA 1
ATOM 1485 C C . ILE A 1 175 ? 3.235 -10.282 -21.065 1.00 97.75 175 ILE A C 1
ATOM 1487 O O . ILE A 1 175 ? 3.949 -9.540 -20.391 1.00 97.75 175 ILE A O 1
ATOM 1491 N N . LYS A 1 176 ? 3.374 -10.384 -22.393 1.00 97.31 176 LYS A N 1
ATOM 1492 C CA . LYS A 1 176 ? 4.378 -9.614 -23.139 1.00 97.31 176 LYS A CA 1
ATOM 1493 C C . LYS A 1 176 ? 4.162 -8.116 -22.988 1.00 97.31 176 LYS A C 1
ATOM 1495 O O . LYS A 1 176 ? 5.129 -7.390 -22.778 1.00 97.31 176 LYS A O 1
ATOM 1500 N N . ASP A 1 177 ? 2.919 -7.656 -23.075 1.00 97.94 177 ASP A N 1
ATOM 1501 C CA . ASP A 1 177 ? 2.608 -6.244 -22.881 1.00 97.94 177 ASP A CA 1
ATOM 1502 C C . ASP A 1 177 ? 2.901 -5.792 -21.442 1.00 97.94 177 ASP A C 1
ATOM 1504 O O . ASP A 1 177 ? 3.538 -4.758 -21.262 1.00 97.94 177 ASP A O 1
ATOM 1508 N N . LEU A 1 178 ? 2.507 -6.574 -20.433 1.00 98.12 178 LEU A N 1
ATOM 1509 C CA . LEU A 1 178 ? 2.758 -6.271 -19.020 1.00 98.12 178 LEU A CA 1
ATOM 1510 C C . LEU A 1 178 ? 4.253 -6.140 -18.720 1.00 98.12 178 LEU A C 1
ATOM 1512 O O . LEU A 1 178 ? 4.674 -5.209 -18.041 1.00 98.12 178 LEU A O 1
ATOM 1516 N N . ILE A 1 179 ? 5.072 -7.052 -19.242 1.00 97.25 179 ILE A N 1
ATOM 1517 C CA . ILE A 1 179 ? 6.517 -7.039 -19.000 1.00 97.25 179 ILE A CA 1
ATOM 1518 C C . ILE A 1 179 ? 7.196 -5.944 -19.831 1.00 97.25 179 ILE A C 1
ATOM 1520 O O . ILE A 1 179 ? 7.926 -5.112 -19.302 1.00 97.25 179 ILE A O 1
ATOM 1524 N N . ILE A 1 180 ? 6.958 -5.905 -21.141 1.00 96.25 180 ILE A N 1
ATOM 1525 C CA . ILE A 1 180 ? 7.722 -5.023 -22.029 1.00 96.25 180 ILE A CA 1
ATOM 1526 C C . ILE A 1 180 ? 7.205 -3.589 -21.940 1.00 96.25 180 ILE A C 1
ATOM 1528 O O . ILE A 1 180 ? 7.992 -2.660 -21.771 1.00 96.25 180 ILE A O 1
ATOM 1532 N N . LYS A 1 181 ? 5.893 -3.381 -22.082 1.00 96.06 181 LYS A N 1
ATOM 1533 C CA . LYS A 1 181 ? 5.313 -2.034 -22.134 1.00 96.06 181 LYS A CA 1
ATOM 1534 C C . LYS A 1 181 ? 5.118 -1.477 -20.732 1.00 96.06 181 LYS A C 1
ATOM 1536 O O . LYS A 1 181 ? 5.659 -0.414 -20.432 1.00 96.06 181 LYS A O 1
ATOM 1541 N N . ASP A 1 182 ? 4.385 -2.202 -19.892 1.00 96.25 182 ASP A N 1
ATOM 1542 C CA . ASP A 1 182 ? 3.886 -1.656 -18.626 1.00 96.25 182 ASP A CA 1
ATOM 1543 C C . ASP A 1 182 ? 4.966 -1.644 -17.534 1.00 96.25 182 ASP A C 1
ATOM 1545 O O . ASP A 1 182 ? 5.053 -0.678 -16.777 1.00 96.25 182 ASP A O 1
ATOM 1549 N N . LYS A 1 183 ? 5.833 -2.666 -17.484 1.00 96.50 183 LYS A N 1
ATOM 1550 C CA . LYS A 1 183 ? 6.993 -2.716 -16.582 1.00 96.50 183 LYS A CA 1
ATOM 1551 C C . LYS A 1 183 ? 8.189 -1.983 -17.196 1.00 96.50 183 LYS A C 1
ATOM 1553 O O . LYS A 1 183 ? 8.560 -0.922 -16.709 1.00 96.50 183 LYS A O 1
ATOM 1558 N N . TRP A 1 184 ? 8.791 -2.488 -18.275 1.00 96.06 184 TRP A N 1
ATOM 1559 C CA . TRP A 1 184 ? 10.089 -1.972 -18.737 1.00 96.06 184 TRP A CA 1
ATOM 1560 C C . TRP A 1 184 ? 10.044 -0.584 -19.372 1.00 96.06 184 TRP A C 1
ATOM 1562 O O . TRP A 1 184 ? 10.730 0.338 -18.919 1.00 96.06 184 TRP A O 1
ATOM 1572 N N . LEU A 1 185 ? 9.257 -0.417 -20.437 1.00 94.94 185 LEU A N 1
ATOM 1573 C CA . LEU A 1 185 ? 9.219 0.842 -21.180 1.00 94.94 185 LEU A CA 1
ATOM 1574 C C . LEU A 1 185 ? 8.632 1.972 -20.336 1.00 94.94 185 LEU A C 1
ATOM 1576 O O . LEU A 1 185 ? 9.173 3.079 -20.353 1.00 94.94 185 LEU A O 1
ATOM 1580 N N . ASN A 1 186 ? 7.571 1.701 -19.573 1.00 95.06 186 ASN A N 1
ATOM 1581 C CA . ASN A 1 186 ? 6.960 2.712 -18.719 1.00 95.06 186 ASN A CA 1
ATOM 1582 C C . ASN A 1 186 ? 7.890 3.131 -17.568 1.00 95.06 186 ASN A C 1
ATOM 1584 O O . ASN A 1 186 ? 8.035 4.326 -17.323 1.00 95.06 186 ASN A O 1
ATOM 1588 N N . SER A 1 187 ? 8.599 2.199 -16.912 1.00 93.50 187 SER A N 1
ATOM 1589 C CA . SER A 1 187 ? 9.601 2.558 -15.894 1.00 93.50 187 SER A CA 1
ATOM 1590 C C . SER A 1 187 ? 10.710 3.441 -16.469 1.00 93.50 187 SER A C 1
ATOM 1592 O O . SER A 1 187 ? 11.039 4.473 -15.882 1.00 93.50 187 SER A O 1
ATOM 1594 N N . LEU A 1 188 ? 11.257 3.089 -17.637 1.00 92.69 188 LEU A N 1
ATOM 1595 C CA . LEU A 1 188 ? 12.289 3.890 -18.303 1.00 92.69 188 LEU A CA 1
ATOM 1596 C C . LEU A 1 188 ? 11.777 5.277 -18.711 1.00 92.69 188 LEU A C 1
ATOM 1598 O O . LEU A 1 188 ? 12.482 6.273 -18.522 1.00 92.69 188 LEU A O 1
ATOM 1602 N N . LYS A 1 189 ? 10.552 5.351 -19.245 1.00 93.50 189 LYS A N 1
ATOM 1603 C CA . LYS A 1 189 ? 9.888 6.608 -19.605 1.00 93.50 189 LYS A CA 1
ATOM 1604 C C . LYS A 1 189 ? 9.705 7.499 -18.376 1.00 93.50 189 LYS A C 1
ATOM 1606 O O . LYS A 1 189 ? 10.180 8.632 -18.383 1.00 93.50 189 LYS A O 1
ATOM 1611 N N . ASN A 1 190 ? 9.118 6.972 -17.305 1.00 93.00 190 ASN A N 1
ATOM 1612 C CA . ASN A 1 190 ? 8.886 7.717 -16.067 1.00 93.00 190 ASN A CA 1
ATOM 1613 C C . ASN A 1 190 ? 10.205 8.189 -15.446 1.00 93.00 190 ASN A C 1
ATOM 1615 O O . ASN A 1 190 ? 10.323 9.326 -14.993 1.00 93.00 190 ASN A O 1
ATOM 1619 N N . ALA A 1 191 ? 11.241 7.349 -15.457 1.00 91.12 191 ALA A N 1
ATOM 1620 C CA . ALA A 1 191 ? 12.551 7.728 -14.942 1.00 91.12 191 ALA A CA 1
ATOM 1621 C C . ALA A 1 191 ? 13.211 8.843 -15.778 1.00 91.12 191 ALA A C 1
ATOM 1623 O O . ALA A 1 191 ? 13.882 9.724 -15.227 1.00 91.12 191 ALA A O 1
ATOM 1624 N N . LEU A 1 192 ? 12.996 8.850 -17.098 1.00 90.38 192 LEU A N 1
ATOM 1625 C CA . LEU A 1 192 ? 13.429 9.936 -17.972 1.00 90.38 192 LEU A CA 1
ATOM 1626 C C . LEU A 1 192 ? 12.671 11.234 -17.678 1.00 90.38 192 LEU A C 1
ATOM 1628 O O . LEU A 1 192 ? 13.308 12.268 -17.468 1.00 90.38 192 LEU A O 1
ATOM 1632 N N . GLU A 1 193 ? 11.343 11.179 -17.636 1.00 92.69 193 GLU A N 1
ATOM 1633 C CA . GLU A 1 193 ? 10.483 12.331 -17.352 1.00 92.69 193 GLU A CA 1
ATOM 1634 C C . GLU A 1 193 ? 10.836 12.951 -15.995 1.00 92.69 193 GLU A C 1
ATOM 1636 O O . GLU A 1 193 ? 11.115 14.147 -15.912 1.00 92.69 193 GLU A O 1
ATOM 1641 N N . ASN A 1 194 ? 10.999 12.126 -14.958 1.00 92.31 194 ASN A N 1
ATOM 1642 C CA . ASN A 1 194 ? 11.439 12.568 -13.635 1.00 92.31 194 ASN A CA 1
ATOM 1643 C C . ASN A 1 194 ? 12.816 13.243 -13.663 1.00 92.31 194 ASN A C 1
ATOM 1645 O O . ASN A 1 194 ? 13.053 14.227 -12.959 1.00 92.31 194 ASN A O 1
ATOM 1649 N N . LYS A 1 195 ? 13.752 12.743 -14.476 1.00 90.06 195 LYS A N 1
ATOM 1650 C CA . LYS A 1 195 ? 15.083 13.350 -14.614 1.00 90.06 195 LYS A CA 1
ATOM 1651 C C . LYS A 1 195 ? 15.026 14.705 -15.318 1.00 90.06 195 LYS A C 1
ATOM 1653 O O . LYS A 1 195 ? 15.777 15.607 -14.940 1.00 90.06 195 LYS A O 1
ATOM 1658 N N . ILE A 1 196 ? 14.160 14.849 -16.319 1.00 90.69 196 ILE A N 1
ATOM 1659 C CA . ILE A 1 196 ? 13.907 16.126 -16.995 1.00 90.69 196 ILE A CA 1
ATOM 1660 C C . ILE A 1 196 ? 13.279 17.110 -16.006 1.00 90.69 196 ILE A C 1
ATOM 1662 O O . ILE A 1 196 ? 13.813 18.205 -15.832 1.00 90.69 196 ILE A O 1
ATOM 1666 N N . GLN A 1 197 ? 12.236 16.695 -15.284 1.00 93.75 197 GLN A N 1
ATOM 1667 C CA . GLN A 1 197 ? 11.540 17.543 -14.319 1.00 93.75 197 GLN A CA 1
ATOM 1668 C C . GLN A 1 197 ? 12.467 18.026 -13.198 1.00 93.75 197 GLN A C 1
ATOM 1670 O O . GLN A 1 197 ? 12.486 19.211 -12.878 1.00 93.75 197 GLN A O 1
ATOM 1675 N N . LYS A 1 198 ? 13.310 17.144 -12.645 1.00 93.06 198 LYS A N 1
ATOM 1676 C CA . LYS A 1 198 ? 14.305 17.525 -11.626 1.00 93.06 198 LYS A CA 1
ATOM 1677 C C . LYS A 1 198 ? 15.277 18.592 -12.133 1.00 93.06 198 LYS A C 1
ATOM 1679 O O . LYS A 1 198 ? 15.610 19.513 -11.392 1.00 93.06 198 LYS A O 1
ATOM 1684 N N . ARG A 1 199 ? 15.724 18.495 -13.391 1.00 92.31 199 ARG A N 1
ATOM 1685 C CA . ARG A 1 199 ? 16.604 19.507 -14.001 1.00 92.31 199 ARG A CA 1
ATOM 1686 C C . ARG A 1 199 ? 15.882 20.827 -14.246 1.00 92.31 199 ARG A C 1
ATOM 1688 O O . ARG A 1 199 ? 16.465 21.870 -13.970 1.00 92.31 199 ARG A O 1
ATOM 1695 N N . ALA A 1 200 ? 14.642 20.780 -14.732 1.00 90.75 200 ALA A N 1
ATOM 1696 C CA . ALA A 1 200 ? 13.818 21.971 -14.915 1.00 90.75 200 ALA A CA 1
ATOM 1697 C C . ALA A 1 200 ? 13.614 22.699 -13.579 1.00 90.75 200 ALA A C 1
ATOM 1699 O O . ALA A 1 200 ? 13.921 23.882 -13.478 1.00 90.75 200 ALA A O 1
ATOM 1700 N N . ASN A 1 201 ? 13.229 21.968 -12.529 1.00 92.94 201 ASN A N 1
ATOM 1701 C CA . ASN A 1 201 ? 13.048 22.525 -11.191 1.00 92.94 201 ASN A CA 1
ATOM 1702 C C . ASN A 1 201 ? 14.346 23.138 -10.645 1.00 92.94 201 ASN A C 1
ATOM 1704 O O . ASN A 1 201 ? 14.314 24.238 -10.107 1.00 92.94 201 ASN A O 1
ATOM 1708 N N . ALA A 1 202 ? 15.496 22.478 -10.826 1.00 94.88 202 ALA A N 1
ATOM 1709 C CA . ALA A 1 202 ? 16.786 23.024 -10.400 1.00 94.88 202 ALA A CA 1
ATOM 1710 C C . ALA A 1 202 ? 17.132 24.339 -11.121 1.00 94.88 202 ALA A C 1
ATOM 1712 O O . ALA A 1 202 ? 17.632 25.271 -10.493 1.00 94.88 202 ALA A O 1
ATOM 1713 N N . LEU A 1 203 ? 16.832 24.437 -12.421 1.00 93.06 203 LEU A N 1
ATOM 1714 C CA . LEU A 1 203 ? 17.008 25.670 -13.186 1.00 93.06 203 LEU A CA 1
ATOM 1715 C C . LEU A 1 203 ? 16.066 26.775 -12.692 1.00 93.06 203 LEU A C 1
ATOM 1717 O O . LEU A 1 203 ? 16.507 27.906 -12.513 1.00 93.06 203 LEU A O 1
ATOM 1721 N N . THR A 1 204 ? 14.798 26.451 -12.425 1.00 93.38 204 THR A N 1
ATOM 1722 C CA . THR A 1 204 ? 13.829 27.388 -11.841 1.00 93.38 204 THR A CA 1
ATOM 1723 C C . THR A 1 204 ? 14.293 27.891 -10.476 1.00 93.38 204 THR A C 1
ATOM 1725 O O . THR A 1 204 ? 14.274 29.094 -10.232 1.00 93.38 204 THR A O 1
ATOM 1728 N N . SER A 1 205 ? 14.769 27.006 -9.598 1.00 94.56 205 SER A N 1
ATOM 1729 C CA . SER A 1 205 ? 15.320 27.395 -8.297 1.00 94.56 205 SER A CA 1
ATOM 1730 C C . SER A 1 205 ? 16.553 28.289 -8.439 1.00 94.56 205 SER A C 1
ATOM 1732 O O . SER A 1 205 ? 16.659 29.283 -7.726 1.00 94.56 205 SER A O 1
ATOM 1734 N N . ALA A 1 206 ? 17.455 27.987 -9.378 1.00 94.44 206 ALA A N 1
ATOM 1735 C CA . ALA A 1 206 ? 18.623 28.823 -9.648 1.00 94.44 206 ALA A CA 1
ATOM 1736 C C . ALA A 1 206 ? 18.224 30.214 -10.167 1.00 94.44 206 ALA A C 1
ATOM 1738 O O . ALA A 1 206 ? 18.743 31.218 -9.685 1.00 94.44 206 ALA A O 1
ATOM 1739 N N . LEU A 1 207 ? 17.263 30.286 -11.095 1.00 92.69 207 LEU A N 1
ATOM 1740 C CA . LEU A 1 207 ? 16.728 31.549 -11.601 1.00 92.69 207 LEU A CA 1
ATOM 1741 C C . LEU A 1 207 ? 16.080 32.370 -10.480 1.00 92.69 207 LEU A C 1
ATOM 1743 O O . LEU A 1 207 ? 16.362 33.557 -10.364 1.00 92.69 207 LEU A O 1
ATOM 1747 N N . ASN A 1 208 ? 15.270 31.745 -9.624 1.00 93.12 208 ASN A N 1
ATOM 1748 C CA . ASN A 1 208 ? 14.651 32.422 -8.483 1.00 93.12 208 ASN A CA 1
ATOM 1749 C C . ASN A 1 208 ? 15.694 32.923 -7.476 1.00 93.12 208 ASN A C 1
ATOM 1751 O O . ASN A 1 208 ? 15.552 34.024 -6.950 1.00 93.12 208 ASN A O 1
ATOM 1755 N N . GLY A 1 209 ? 16.763 32.155 -7.246 1.00 92.62 209 GLY A N 1
ATOM 1756 C CA . GLY A 1 209 ? 17.896 32.595 -6.431 1.00 92.62 209 GLY A CA 1
ATOM 1757 C C . GLY A 1 209 ? 18.582 33.832 -7.016 1.00 92.62 209 GLY A C 1
ATOM 1758 O O . GLY A 1 209 ? 18.836 34.794 -6.294 1.00 92.62 209 GLY A O 1
ATOM 1759 N N . ILE A 1 210 ? 18.810 33.845 -8.334 1.00 92.25 210 ILE A N 1
ATOM 1760 C CA . ILE A 1 210 ? 19.361 35.002 -9.050 1.00 92.25 210 ILE A CA 1
ATOM 1761 C C . ILE A 1 210 ? 18.424 36.208 -8.922 1.00 92.25 210 ILE A C 1
ATOM 1763 O O . ILE A 1 210 ? 18.871 37.273 -8.507 1.00 92.25 210 ILE A O 1
ATOM 1767 N N . ILE A 1 211 ? 17.131 36.045 -9.221 1.00 88.81 211 ILE A N 1
ATOM 1768 C CA . ILE A 1 211 ? 16.131 37.118 -9.116 1.00 88.81 211 ILE A CA 1
ATOM 1769 C C . ILE A 1 211 ? 16.136 37.709 -7.705 1.00 88.81 211 ILE A C 1
ATOM 1771 O O . ILE A 1 211 ? 16.271 38.920 -7.562 1.00 88.81 211 ILE A O 1
ATOM 1775 N N . SER A 1 212 ? 16.073 36.868 -6.670 1.00 88.56 212 SER A N 1
ATOM 1776 C CA . SER A 1 212 ? 16.101 37.329 -5.280 1.00 88.56 212 SER A CA 1
ATOM 1777 C C . SER A 1 212 ? 17.382 38.095 -4.952 1.00 88.56 212 SER A C 1
ATOM 1779 O O . SER A 1 212 ? 17.314 39.114 -4.269 1.00 88.56 212 SER A O 1
ATOM 1781 N N . SER A 1 213 ? 18.538 37.640 -5.444 1.00 90.56 213 SER A N 1
ATOM 1782 C CA . SER A 1 213 ? 19.808 38.338 -5.236 1.00 90.56 213 SER A CA 1
ATOM 1783 C C . SER A 1 213 ? 19.807 39.716 -5.895 1.00 90.56 213 SER A C 1
ATOM 1785 O O . SER A 1 213 ? 20.169 40.692 -5.248 1.00 90.56 213 SER A O 1
ATOM 1787 N N . TYR A 1 214 ? 19.382 39.814 -7.158 1.00 85.69 214 TYR A N 1
ATOM 1788 C CA . TYR A 1 214 ? 19.337 41.091 -7.873 1.00 85.69 214 TYR A CA 1
ATOM 1789 C C . TYR A 1 214 ? 18.314 42.055 -7.270 1.00 85.69 214 TYR A C 1
ATOM 1791 O O . TYR A 1 214 ? 18.598 43.246 -7.165 1.00 85.69 214 TYR A O 1
ATOM 1799 N N . SER A 1 215 ? 17.152 41.558 -6.836 1.00 84.06 215 SER A N 1
ATOM 1800 C CA . SER A 1 215 ? 16.167 42.370 -6.117 1.00 84.06 215 SER A CA 1
ATOM 1801 C C . SER A 1 215 ? 16.745 42.942 -4.823 1.00 84.06 215 SER A C 1
ATOM 1803 O O . SER A 1 215 ? 16.581 44.132 -4.570 1.00 84.06 215 SER A O 1
ATOM 1805 N N . ASN A 1 216 ? 17.471 42.136 -4.042 1.00 83.19 216 ASN A N 1
ATOM 1806 C CA . ASN A 1 216 ? 18.109 42.604 -2.811 1.00 83.19 216 ASN A CA 1
ATOM 1807 C C . ASN A 1 216 ? 19.205 43.642 -3.096 1.00 83.19 216 ASN A C 1
ATOM 1809 O O . ASN A 1 216 ? 19.191 44.714 -2.499 1.00 83.19 216 ASN A O 1
ATOM 1813 N N . SER A 1 217 ? 20.099 43.377 -4.055 1.00 87.62 217 SER A N 1
ATOM 1814 C CA . SER A 1 217 ? 21.167 44.320 -4.415 1.00 87.62 217 SER A CA 1
ATOM 1815 C C . SER A 1 217 ? 20.630 45.645 -4.965 1.00 87.62 217 SER A C 1
ATOM 1817 O O . SER A 1 217 ? 21.197 46.698 -4.693 1.00 87.62 217 SER A O 1
ATOM 1819 N N . LEU A 1 218 ? 19.524 45.630 -5.719 1.00 84.81 218 LEU A N 1
ATOM 1820 C CA . LEU A 1 218 ? 18.905 46.861 -6.217 1.00 84.81 218 LEU A CA 1
ATOM 1821 C C . LEU A 1 218 ? 18.309 47.706 -5.080 1.00 84.81 218 LEU A C 1
ATOM 1823 O O . LEU A 1 218 ? 18.413 48.929 -5.117 1.00 84.81 218 LEU A O 1
ATOM 1827 N N . LEU A 1 219 ? 17.715 47.066 -4.067 1.00 87.69 219 LEU A N 1
ATOM 1828 C CA . LEU A 1 219 ? 17.207 47.759 -2.879 1.00 87.69 219 LEU A CA 1
ATOM 1829 C C . LEU A 1 219 ? 18.337 48.388 -2.053 1.00 87.69 219 LEU A C 1
ATOM 1831 O O . LEU A 1 219 ? 18.177 49.500 -1.552 1.00 87.69 219 LEU A O 1
ATOM 1835 N N . GLU A 1 220 ? 19.477 47.704 -1.927 1.00 86.81 220 GLU A N 1
ATOM 1836 C CA . GLU A 1 220 ? 20.668 48.256 -1.270 1.00 86.81 220 GLU A CA 1
ATOM 1837 C C . GLU A 1 220 ? 21.199 49.485 -2.019 1.00 86.81 220 GLU A C 1
ATOM 1839 O O . GLU A 1 220 ? 21.406 50.530 -1.402 1.00 86.81 220 GLU A O 1
ATOM 1844 N N . LEU A 1 221 ? 21.316 49.407 -3.349 1.00 84.81 221 LEU A N 1
ATOM 1845 C CA . LEU A 1 221 ? 21.748 50.536 -4.177 1.00 84.81 221 LEU A CA 1
ATOM 1846 C C . LEU A 1 221 ? 20.782 51.729 -4.098 1.00 84.81 221 LEU A C 1
ATOM 1848 O O . LEU A 1 221 ? 21.235 52.865 -3.987 1.00 84.81 221 LEU A O 1
ATOM 1852 N N . ASP A 1 222 ? 19.463 51.504 -4.112 1.00 86.12 222 ASP A N 1
ATOM 1853 C CA . ASP A 1 222 ? 18.468 52.582 -3.961 1.00 86.12 222 ASP A CA 1
ATOM 1854 C C . ASP A 1 222 ? 18.607 53.301 -2.609 1.00 86.12 222 ASP A C 1
ATOM 1856 O O . ASP A 1 222 ? 18.498 54.528 -2.523 1.00 86.12 222 ASP A O 1
ATOM 1860 N N . LYS A 1 223 ? 18.912 52.548 -1.545 1.00 89.06 223 LYS A N 1
ATOM 1861 C CA . LYS A 1 223 ? 19.183 53.116 -0.223 1.00 89.06 223 LYS A CA 1
ATOM 1862 C C . LYS A 1 223 ? 20.455 53.971 -0.228 1.00 89.06 223 LYS A C 1
ATOM 1864 O O . LYS A 1 223 ? 20.418 55.101 0.255 1.00 89.06 223 LYS A O 1
ATOM 1869 N N . GLU A 1 224 ? 21.551 53.472 -0.798 1.00 88.94 224 GLU A N 1
ATOM 1870 C CA . GLU A 1 224 ? 22.820 54.211 -0.898 1.00 88.94 224 GLU A CA 1
ATOM 1871 C C . GLU A 1 224 ? 22.693 55.495 -1.735 1.00 88.94 224 GLU A C 1
ATOM 1873 O O . GLU A 1 224 ? 23.265 56.535 -1.382 1.00 88.94 224 GLU A O 1
ATOM 1878 N N . VAL A 1 225 ? 21.910 55.448 -2.819 1.00 89.06 225 VAL A N 1
ATOM 1879 C CA . VAL A 1 225 ? 21.603 56.614 -3.660 1.00 89.06 225 VAL A CA 1
ATOM 1880 C C . VAL A 1 225 ? 20.841 57.660 -2.851 1.00 89.06 225 VAL A C 1
ATOM 1882 O O . VAL A 1 225 ? 21.288 58.803 -2.788 1.00 89.06 225 VAL A O 1
ATOM 1885 N N . LYS A 1 226 ? 19.763 57.283 -2.151 1.00 90.19 226 LYS A N 1
ATOM 1886 C CA . LYS A 1 226 ? 18.986 58.213 -1.308 1.00 90.19 226 LYS A CA 1
ATOM 1887 C C . LYS A 1 226 ? 19.810 58.841 -0.186 1.00 90.19 226 LYS A C 1
ATOM 1889 O O . LYS A 1 226 ? 19.647 60.026 0.120 1.00 90.19 226 LYS A O 1
ATOM 1894 N N . GLU A 1 227 ? 20.701 58.069 0.435 1.00 91.12 227 GLU A N 1
ATOM 1895 C CA . GLU A 1 227 ? 21.625 58.585 1.450 1.00 91.12 227 GLU A CA 1
ATOM 1896 C C . GLU A 1 227 ? 22.610 59.597 0.848 1.00 91.12 227 GLU A C 1
ATOM 1898 O O . GLU A 1 227 ? 22.870 60.643 1.446 1.00 91.12 227 GLU A O 1
ATOM 1903 N N . SER A 1 228 ? 23.135 59.319 -0.346 1.00 88.31 228 SER A N 1
ATOM 1904 C CA . SER A 1 228 ? 24.051 60.223 -1.049 1.00 88.31 228 SER A CA 1
ATOM 1905 C C . SER A 1 228 ? 23.349 61.497 -1.523 1.00 88.31 228 SER A C 1
ATOM 1907 O O . SER A 1 228 ? 23.878 62.589 -1.328 1.00 88.31 228 SER A O 1
ATOM 1909 N N . GLU A 1 229 ? 22.137 61.388 -2.070 1.00 87.00 229 GLU A N 1
ATOM 1910 C CA . GLU A 1 229 ? 21.294 62.533 -2.436 1.00 87.00 229 GLU A CA 1
ATOM 1911 C C . GLU A 1 229 ? 20.989 63.419 -1.226 1.00 87.00 229 GLU A C 1
ATOM 1913 O O . GLU A 1 229 ? 21.129 64.638 -1.309 1.00 87.00 229 GLU A O 1
ATOM 1918 N N . SER A 1 230 ? 20.642 62.821 -0.081 1.00 88.25 230 SER A N 1
ATOM 1919 C CA . SER A 1 230 ? 20.396 63.564 1.162 1.00 88.25 230 SER A CA 1
ATOM 1920 C C . SER A 1 230 ? 21.630 64.357 1.603 1.00 88.25 230 SER A C 1
ATOM 1922 O O . SER A 1 230 ? 21.509 65.541 1.915 1.00 88.25 230 SER A O 1
ATOM 1924 N N . LYS A 1 231 ? 22.825 63.749 1.552 1.00 87.94 231 LYS A N 1
ATOM 1925 C CA . LYS A 1 231 ? 24.093 64.436 1.861 1.00 87.94 231 LYS A CA 1
ATOM 1926 C C . LYS A 1 231 ? 24.384 65.574 0.884 1.00 87.94 231 LYS A C 1
ATOM 1928 O O . LYS A 1 231 ? 24.804 66.649 1.296 1.00 87.94 231 LYS A O 1
ATOM 1933 N N . VAL A 1 232 ? 24.150 65.364 -0.413 1.00 87.12 232 VAL A N 1
ATOM 1934 C CA . VAL A 1 232 ? 24.331 66.416 -1.427 1.00 87.12 232 VAL A CA 1
ATOM 1935 C C . VAL A 1 232 ? 23.370 67.578 -1.180 1.00 87.12 232 VAL A C 1
ATOM 1937 O O . VAL A 1 232 ? 23.793 68.729 -1.235 1.00 87.12 232 VAL A O 1
ATOM 1940 N N . LEU A 1 233 ? 22.100 67.303 -0.873 1.00 85.50 233 LEU A N 1
ATOM 1941 C CA . LEU A 1 233 ? 21.115 68.336 -0.546 1.00 85.50 233 LEU A CA 1
ATOM 1942 C C . LEU A 1 233 ? 21.505 69.132 0.704 1.00 85.50 233 LEU A C 1
ATOM 1944 O O . LEU A 1 233 ? 21.350 70.351 0.714 1.00 85.50 233 LEU A O 1
ATOM 1948 N N . GLU A 1 234 ? 22.021 68.466 1.735 1.00 84.94 234 GLU A N 1
ATOM 1949 C CA . GLU A 1 234 ? 22.548 69.113 2.940 1.00 84.94 234 GLU A CA 1
ATOM 1950 C C . GLU A 1 234 ? 23.731 70.032 2.603 1.00 84.94 234 GLU A C 1
ATOM 1952 O O . GLU A 1 234 ? 23.687 71.224 2.895 1.00 84.94 234 GLU A O 1
ATOM 1957 N N . HIS A 1 235 ? 24.724 69.537 1.860 1.00 84.94 235 HIS A N 1
ATOM 1958 C CA . HIS A 1 235 ? 25.864 70.351 1.431 1.00 84.94 235 HIS A CA 1
ATOM 1959 C C . HIS A 1 235 ? 25.467 71.536 0.539 1.00 84.94 235 HIS A C 1
ATOM 1961 O O . HIS A 1 235 ? 26.047 72.614 0.643 1.00 84.94 235 HIS A O 1
ATOM 1967 N N . LEU A 1 236 ? 24.476 71.373 -0.339 1.00 81.00 236 LEU A N 1
ATOM 1968 C CA . LEU A 1 236 ? 23.969 72.468 -1.169 1.00 81.00 236 LEU A CA 1
ATOM 1969 C C . LEU A 1 236 ? 23.225 73.533 -0.346 1.00 81.00 236 LEU A C 1
ATOM 1971 O O . LEU A 1 236 ? 23.310 74.717 -0.689 1.00 81.00 236 LEU A O 1
ATOM 1975 N N . LYS A 1 237 ? 22.537 73.140 0.736 1.00 83.00 237 LYS A N 1
ATOM 1976 C CA . LYS A 1 237 ? 21.966 74.078 1.717 1.00 83.00 237 LYS A CA 1
ATOM 1977 C C . LYS A 1 237 ? 23.061 74.824 2.476 1.00 83.00 237 LYS A C 1
ATOM 1979 O O . LYS A 1 237 ? 22.988 76.045 2.573 1.00 83.00 237 LYS A O 1
ATOM 1984 N N . ASP A 1 238 ? 24.103 74.128 2.928 1.00 84.88 238 ASP A N 1
ATOM 1985 C CA . ASP A 1 238 ? 25.242 74.743 3.630 1.00 84.88 238 ASP A CA 1
ATOM 1986 C C . ASP A 1 238 ? 25.985 75.767 2.758 1.00 84.88 238 ASP A C 1
ATOM 1988 O O . ASP A 1 238 ? 26.453 76.796 3.244 1.00 84.88 238 ASP A O 1
ATOM 1992 N N . LEU A 1 239 ? 26.064 75.511 1.449 1.00 84.88 239 LEU A N 1
ATOM 1993 C CA . LEU A 1 239 ? 26.651 76.425 0.464 1.00 84.88 239 LEU A CA 1
ATOM 1994 C C . LEU A 1 239 ? 25.725 77.595 0.078 1.00 84.88 239 LEU A C 1
ATOM 1996 O O . LEU A 1 239 ? 26.131 78.452 -0.707 1.00 84.88 239 LEU A O 1
ATOM 2000 N N . GLY A 1 240 ? 24.493 77.644 0.599 1.00 73.06 240 GLY A N 1
ATOM 2001 C CA . GLY A 1 240 ? 23.518 78.704 0.320 1.00 73.06 240 GLY A CA 1
ATOM 2002 C C . GLY A 1 240 ? 22.954 78.688 -1.105 1.00 73.06 240 GLY A C 1
ATOM 2003 O O . GLY A 1 240 ? 22.417 79.696 -1.564 1.00 73.06 240 GLY A O 1
ATOM 2004 N N . LEU A 1 241 ? 23.097 77.567 -1.822 1.00 69.00 241 LEU A N 1
ATOM 2005 C CA . LEU A 1 241 ? 22.619 77.383 -3.200 1.00 69.00 241 LEU A CA 1
ATOM 2006 C C . LEU A 1 241 ? 21.193 76.810 -3.261 1.00 69.00 241 LEU A C 1
ATOM 2008 O O . LEU A 1 241 ? 20.551 76.871 -4.308 1.00 69.00 241 LEU A O 1
ATOM 2012 N N . LEU A 1 242 ? 20.698 76.271 -2.144 1.00 59.78 242 LEU A N 1
ATOM 2013 C CA . LEU A 1 242 ? 19.313 75.850 -1.943 1.00 59.78 242 LEU A CA 1
ATOM 2014 C C . LEU A 1 242 ? 18.762 76.541 -0.690 1.00 59.78 242 LEU A C 1
ATOM 2016 O O . LEU A 1 242 ? 19.384 76.465 0.369 1.00 59.78 242 LEU A O 1
ATOM 2020 N N . GLY A 1 243 ? 17.622 77.225 -0.838 1.00 51.44 243 GLY A N 1
ATOM 2021 C CA . GLY A 1 243 ? 16.867 77.848 0.258 1.00 51.44 243 GLY A CA 1
ATOM 2022 C C . GLY A 1 243 ? 15.978 76.859 0.997 1.00 51.44 243 GLY A C 1
ATOM 2023 O O . GLY A 1 243 ? 15.423 75.956 0.329 1.00 51.44 243 GLY A O 1
#

pLDDT: mean 92.77, std 6.17, range [51.44, 98.5]